Protein AF-X0VAC9-F1 (afdb_monomer_lite)

Secondary structure (DSSP, 8-state):
--EEE-TTS-EEEEE--SSS--EEEE--TT-----S--TTS-GGGGTT-STT--SEEEPPSS-EEEEEE---SSS-GGGTTPEEEEE---SSTT-S--EEEEEEE-TTS-EEEEEEEEE-S-TT--EEEEEE-TTSPEEEEE--SSSS---S---EEEE---------SS--------S-----PPP----TT-GGGGSHHHHHHHTT-SSHHHHHHHHHHHHTT-GGGHHHHHHHHHH-S-HHHHHHHHHHHHHS---SS--------

pLDDT: mean 83.18, std 18.64, range [29.34, 98.31]

Sequence (269 aa):
YSFDYDPFGQLWMLSNGEGNPNRFIRVLEGVDYHCYSRPAVNNHWLSGKHPLAPPCFELPRGANTQLLRYFGAAFPQEMQGSLLLSNWGAHGFHAPDRTIYRYVPDGRNNIVHKEPWLTCRDPHFRSSHLLLDANGDLLIADWYGRDDESDVTGRVWRVSYTGADASETGKPGTRTAGKGRLDGKPKVEHTLDSPKWNDSAFALSGLASPNHLVREKAIESLAARGPEIAEALGRYAAECESPLGAAGAIWALVRLDDLPSLMHLTGAA

Radius of gyration: 21.4 Å; chains: 1; bounding box: 46×45×64 Å

Organism: NCBI:txid412755

Structure (mmCIF, N/CA/C/O backbone):
data_AF-X0VAC9-F1
#
_entry.id   AF-X0VAC9-F1
#
loop_
_atom_site.group_PDB
_atom_site.id
_atom_site.type_symbol
_atom_site.label_atom_id
_atom_site.label_alt_id
_atom_site.label_comp_id
_atom_site.label_asym_id
_atom_site.label_entity_id
_atom_site.label_seq_id
_atom_site.pdbx_PDB_ins_code
_atom_site.Cartn_x
_atom_site.Cartn_y
_atom_site.Cartn_z
_atom_site.occupancy
_atom_site.B_iso_or_equiv
_atom_site.auth_seq_id
_atom_site.auth_comp_id
_atom_site.auth_asym_id
_atom_site.auth_atom_id
_atom_site.pdbx_PDB_model_num
ATOM 1 N N . TYR A 1 1 ? 17.440 -1.493 0.015 1.00 63.88 1 TYR A N 1
ATOM 2 C CA . TYR A 1 1 ? 16.265 -2.354 -0.213 1.00 63.88 1 TYR A CA 1
ATOM 3 C C . TYR A 1 1 ? 15.036 -1.572 0.186 1.00 63.88 1 TYR A C 1
ATOM 5 O O . TYR A 1 1 ? 15.048 -0.981 1.258 1.00 63.88 1 TYR A O 1
ATOM 13 N N . SER A 1 2 ? 14.038 -1.507 -0.690 1.00 88.06 2 SER A N 1
ATOM 14 C CA . SER A 1 2 ? 12.745 -0.897 -0.372 1.00 88.06 2 SER A CA 1
ATOM 15 C C . SER A 1 2 ? 11.807 -1.976 0.157 1.00 88.06 2 SER A C 1
ATOM 17 O O . SER A 1 2 ? 11.879 -3.123 -0.289 1.00 88.06 2 SER A O 1
ATOM 19 N N . PHE A 1 3 ? 10.960 -1.631 1.116 1.00 92.12 3 PHE A N 1
ATOM 20 C CA . PHE A 1 3 ? 9.933 -2.519 1.636 1.00 92.12 3 PHE A CA 1
ATOM 21 C C . PHE A 1 3 ? 8.682 -1.722 1.995 1.00 92.12 3 PHE A C 1
ATOM 23 O O . PHE A 1 3 ? 8.748 -0.503 2.153 1.00 92.12 3 PHE A O 1
ATOM 30 N N . ASP A 1 4 ? 7.566 -2.427 2.131 1.00 91.94 4 ASP A N 1
ATOM 31 C CA . ASP A 1 4 ? 6.303 -1.869 2.593 1.00 91.94 4 ASP A CA 1
ATOM 32 C C . ASP A 1 4 ? 5.533 -2.899 3.428 1.00 91.94 4 ASP A C 1
ATOM 34 O O . ASP A 1 4 ? 5.612 -4.103 3.161 1.00 91.94 4 ASP A O 1
ATOM 38 N N . TYR A 1 5 ? 4.792 -2.423 4.426 1.00 91.69 5 TYR A N 1
ATOM 39 C CA . TYR A 1 5 ? 3.846 -3.239 5.181 1.00 91.69 5 TYR A CA 1
ATOM 40 C C . TYR A 1 5 ? 2.442 -2.917 4.703 1.00 91.69 5 TYR A C 1
ATOM 42 O O . TYR A 1 5 ? 2.013 -1.765 4.727 1.00 91.69 5 TYR A O 1
ATOM 50 N N . ASP A 1 6 ? 1.700 -3.941 4.297 1.00 91.75 6 ASP A N 1
ATOM 51 C CA . ASP A 1 6 ? 0.289 -3.737 4.010 1.00 91.75 6 ASP A CA 1
ATOM 52 C C . ASP A 1 6 ? -0.545 -3.641 5.307 1.00 91.75 6 ASP A C 1
ATOM 54 O O . ASP A 1 6 ? -0.078 -4.019 6.387 1.00 91.75 6 ASP A O 1
ATOM 58 N N . PRO A 1 7 ? -1.797 -3.149 5.239 1.00 92.56 7 PRO A N 1
ATOM 59 C CA . PRO A 1 7 ? -2.663 -3.041 6.412 1.00 92.56 7 PRO A CA 1
ATOM 60 C C . PRO A 1 7 ? -2.950 -4.370 7.126 1.00 92.56 7 PRO A C 1
ATOM 62 O O . PRO A 1 7 ? -3.455 -4.350 8.244 1.00 92.56 7 PRO A O 1
ATOM 65 N N . PHE A 1 8 ? -2.639 -5.514 6.511 1.00 93.56 8 PHE A N 1
ATOM 66 C CA . PHE A 1 8 ? -2.796 -6.848 7.091 1.00 93.56 8 PHE A CA 1
ATOM 67 C C . PHE A 1 8 ? -1.513 -7.346 7.774 1.00 93.56 8 PHE A C 1
ATOM 69 O O . PHE A 1 8 ? -1.464 -8.491 8.217 1.00 93.56 8 PHE A O 1
ATOM 76 N N . GLY A 1 9 ? -0.472 -6.508 7.848 1.00 91.69 9 GLY A N 1
ATOM 77 C CA . GLY A 1 9 ? 0.817 -6.846 8.446 1.00 91.69 9 GLY A CA 1
ATOM 78 C C . GLY A 1 9 ? 1.726 -7.675 7.541 1.00 91.69 9 GLY A C 1
ATOM 79 O O . GLY A 1 9 ? 2.738 -8.189 8.014 1.00 91.69 9 GLY A O 1
ATOM 80 N N . GLN A 1 10 ? 1.410 -7.820 6.248 1.00 91.62 10 GLN A N 1
ATOM 81 C CA . GLN A 1 10 ? 2.295 -8.534 5.329 1.00 91.62 10 GLN A CA 1
ATOM 82 C C . GLN A 1 10 ? 3.436 -7.627 4.877 1.00 91.62 10 GLN A C 1
ATOM 84 O O . GLN A 1 10 ? 3.209 -6.526 4.373 1.00 91.62 10 GLN A O 1
ATOM 89 N N . LEU A 1 11 ? 4.663 -8.131 5.007 1.00 93.19 11 LEU A N 1
ATOM 90 C CA . LEU A 1 11 ? 5.861 -7.458 4.530 1.00 93.19 11 LEU A CA 1
ATOM 91 C C . LEU A 1 11 ? 6.102 -7.776 3.053 1.00 93.19 11 LEU A C 1
ATOM 93 O O . LEU A 1 11 ? 6.291 -8.931 2.662 1.00 93.19 11 LEU A O 1
ATOM 97 N N . TRP A 1 12 ? 6.163 -6.729 2.244 1.00 92.19 12 TRP A N 1
ATOM 98 C CA . TRP A 1 12 ? 6.569 -6.780 0.850 1.00 92.19 12 TRP A CA 1
ATOM 99 C C . TRP A 1 12 ? 7.953 -6.161 0.705 1.00 92.19 12 TRP A C 1
ATOM 101 O O . TRP A 1 12 ? 8.181 -5.047 1.159 1.00 92.19 12 TRP A O 1
ATOM 111 N N . MET A 1 13 ? 8.885 -6.859 0.063 1.00 91.69 13 MET A N 1
ATOM 112 C CA . MET A 1 13 ? 10.269 -6.406 -0.070 1.00 91.69 13 MET A CA 1
ATOM 113 C C . MET A 1 13 ? 10.721 -6.414 -1.522 1.00 91.69 13 MET A C 1
ATOM 115 O O . MET A 1 13 ? 10.519 -7.386 -2.244 1.00 91.69 13 MET A O 1
ATOM 119 N N . LEU A 1 14 ? 11.391 -5.342 -1.925 1.00 91.12 14 LEU A N 1
ATOM 120 C CA . LEU A 1 14 ? 12.058 -5.197 -3.206 1.00 91.12 14 LEU A CA 1
ATOM 121 C C . LEU A 1 14 ? 13.522 -5.632 -3.105 1.00 91.12 14 LEU A C 1
ATOM 123 O O . LEU A 1 14 ? 14.241 -5.206 -2.201 1.00 91.12 14 LEU A O 1
ATOM 127 N N . SER A 1 15 ? 13.981 -6.412 -4.078 1.00 86.50 15 SER A N 1
ATOM 128 C CA . SER A 1 15 ? 15.365 -6.854 -4.230 1.00 86.50 15 SER A CA 1
ATOM 129 C C . SER A 1 15 ? 15.832 -6.582 -5.661 1.00 86.50 15 SER A C 1
ATOM 131 O O . SER A 1 15 ? 15.273 -7.132 -6.609 1.00 86.50 15 SER A O 1
ATOM 133 N N . ASN A 1 16 ? 16.844 -5.725 -5.825 1.00 84.12 16 ASN A N 1
ATOM 134 C CA . ASN A 1 16 ? 17.555 -5.599 -7.098 1.00 84.12 16 ASN A CA 1
ATOM 135 C C . ASN A 1 16 ? 18.727 -6.573 -7.116 1.00 84.12 16 ASN A C 1
ATOM 137 O O . ASN A 1 16 ? 19.406 -6.738 -6.101 1.00 84.12 16 ASN A O 1
ATOM 141 N N . GLY A 1 17 ? 18.972 -7.196 -8.262 1.00 73.75 17 GLY A N 1
ATOM 142 C CA . GLY A 1 17 ? 20.091 -8.112 -8.418 1.00 73.75 17 GLY A CA 1
ATOM 143 C C . GLY A 1 17 ? 21.178 -7.552 -9.332 1.00 73.75 17 GLY A C 1
ATOM 144 O O . GLY A 1 17 ? 20.967 -7.356 -10.524 1.00 73.75 17 GLY A O 1
ATOM 145 N N . GLU A 1 18 ? 22.383 -7.384 -8.797 1.00 64.62 18 GLU A N 1
ATOM 146 C CA . GLU A 1 18 ? 23.624 -7.217 -9.555 1.00 64.62 18 GLU A CA 1
ATOM 147 C C . GLU A 1 18 ? 24.147 -8.609 -9.946 1.00 64.62 18 GLU A C 1
ATOM 149 O O . GLU A 1 18 ? 24.961 -9.216 -9.260 1.00 64.62 18 GLU A O 1
ATOM 154 N N . GLY A 1 19 ? 23.607 -9.182 -11.026 1.00 60.78 19 GLY A N 1
ATOM 155 C CA . GLY A 1 19 ? 23.895 -10.569 -11.436 1.00 60.78 19 GLY A CA 1
ATOM 156 C C . GLY A 1 19 ? 22.850 -11.599 -10.984 1.00 60.78 19 GLY A C 1
ATOM 157 O O . GLY A 1 19 ? 23.012 -12.792 -11.227 1.00 60.78 19 GLY A O 1
ATOM 158 N N . ASN A 1 20 ? 21.747 -11.139 -10.388 1.00 66.94 20 ASN A N 1
ATOM 159 C CA . ASN A 1 20 ? 20.530 -11.910 -10.121 1.00 66.94 20 ASN A CA 1
ATOM 160 C C . ASN A 1 20 ? 19.314 -11.176 -10.724 1.00 66.94 20 ASN A C 1
ATOM 162 O O . ASN A 1 20 ? 19.390 -9.971 -10.949 1.00 66.94 20 ASN A O 1
ATOM 166 N N . PRO A 1 21 ? 18.184 -11.849 -11.001 1.00 76.38 21 PRO A N 1
ATOM 167 C CA . PRO A 1 21 ? 16.979 -11.150 -11.443 1.00 76.38 21 PRO A CA 1
ATOM 168 C C . PRO A 1 21 ? 16.436 -10.238 -10.336 1.00 76.38 21 PRO A C 1
ATOM 170 O O . PRO A 1 21 ? 16.440 -10.627 -9.166 1.00 76.38 21 PRO A O 1
ATOM 173 N N . ASN A 1 22 ? 15.928 -9.064 -10.719 1.00 86.12 22 ASN A N 1
ATOM 174 C CA . ASN A 1 22 ? 15.171 -8.170 -9.841 1.00 86.12 22 ASN A CA 1
ATOM 175 C C . ASN A 1 22 ? 13.875 -8.848 -9.387 1.00 86.12 22 ASN A C 1
ATOM 177 O O . ASN A 1 22 ? 13.244 -9.557 -10.175 1.00 86.12 22 ASN A O 1
ATOM 181 N N . ARG A 1 23 ? 13.452 -8.635 -8.139 1.00 87.50 23 ARG A N 1
ATOM 182 C CA . ARG A 1 23 ? 12.281 -9.305 -7.559 1.00 87.50 23 ARG A CA 1
ATOM 183 C C . ARG A 1 23 ? 11.550 -8.421 -6.566 1.00 87.50 23 ARG A C 1
ATOM 185 O O . ARG A 1 23 ? 12.183 -7.641 -5.861 1.00 87.50 23 ARG A O 1
ATOM 192 N N . PHE A 1 24 ? 10.249 -8.638 -6.419 1.00 87.62 24 PHE A N 1
ATOM 193 C CA . PHE A 1 24 ? 9.603 -8.395 -5.131 1.00 87.62 24 PHE A CA 1
ATOM 194 C C . PHE A 1 24 ? 9.218 -9.710 -4.470 1.00 87.62 24 PHE A C 1
ATOM 196 O O . PHE A 1 24 ? 9.002 -10.733 -5.124 1.00 87.62 24 PHE A O 1
ATOM 203 N N . ILE A 1 25 ? 9.176 -9.666 -3.151 1.00 89.00 25 ILE A N 1
ATOM 204 C CA . ILE A 1 25 ? 9.023 -10.804 -2.266 1.00 89.00 25 ILE A CA 1
ATOM 205 C C . ILE A 1 25 ? 7.887 -10.475 -1.308 1.00 89.00 25 ILE A C 1
ATOM 207 O O . ILE A 1 25 ? 7.939 -9.441 -0.644 1.00 89.00 25 ILE A O 1
ATOM 211 N N . ARG A 1 26 ? 6.894 -11.359 -1.198 1.00 90.94 26 ARG A N 1
ATOM 212 C CA . ARG A 1 26 ? 6.050 -11.388 -0.003 1.00 90.94 26 ARG A CA 1
ATOM 213 C C . ARG A 1 26 ? 6.816 -12.171 1.050 1.00 90.94 26 ARG A C 1
ATOM 215 O O . ARG A 1 26 ? 6.978 -13.380 0.916 1.00 90.94 26 ARG A O 1
ATOM 222 N N . VAL A 1 27 ? 7.342 -11.474 2.045 1.00 90.44 27 VAL A N 1
ATOM 223 C CA . VAL A 1 27 ? 8.245 -12.074 3.022 1.00 90.44 27 VAL A CA 1
ATOM 224 C C . VAL A 1 27 ? 7.458 -13.038 3.901 1.00 90.44 27 VAL A C 1
ATOM 226 O O . VAL A 1 27 ? 6.373 -12.732 4.388 1.00 90.44 27 VAL A O 1
ATOM 229 N N . LEU A 1 28 ? 8.033 -14.220 4.080 1.00 88.94 28 LEU A N 1
ATOM 230 C CA . LEU A 1 28 ? 7.560 -15.253 4.988 1.00 88.94 28 LEU A CA 1
ATOM 231 C C . LEU A 1 28 ? 8.673 -15.477 5.999 1.00 88.94 28 LEU A C 1
ATOM 233 O O . LEU A 1 28 ? 9.838 -15.601 5.612 1.00 88.94 28 LEU A O 1
ATOM 237 N N . GLU A 1 29 ? 8.313 -15.501 7.275 1.00 88.88 29 GLU A N 1
ATOM 238 C CA . GLU A 1 29 ? 9.268 -15.723 8.352 1.00 88.88 29 GLU A CA 1
ATOM 239 C C . GLU A 1 29 ? 9.994 -17.066 8.175 1.00 88.88 29 GLU A C 1
ATOM 241 O O . GLU A 1 29 ? 9.401 -18.068 7.773 1.00 88.88 29 GLU A O 1
ATOM 246 N N . GLY A 1 30 ? 11.305 -17.072 8.429 1.00 86.88 30 GLY A N 1
ATOM 247 C CA . GLY A 1 30 ? 12.146 -18.269 8.339 1.00 86.88 30 GLY A CA 1
ATOM 248 C C . GLY A 1 30 ? 12.496 -18.733 6.920 1.00 86.88 30 GLY A C 1
ATOM 249 O O . GLY A 1 30 ? 13.286 -19.665 6.774 1.00 86.88 30 GLY A O 1
ATOM 250 N N . VAL A 1 31 ? 11.966 -18.097 5.869 1.00 85.06 31 VAL A N 1
ATOM 251 C CA . VAL A 1 31 ? 12.293 -18.446 4.479 1.00 85.06 31 VAL A CA 1
ATOM 252 C C . VAL A 1 31 ? 13.572 -17.737 4.023 1.00 85.06 31 VAL A C 1
ATOM 254 O O . VAL A 1 31 ? 13.682 -16.514 4.091 1.00 85.06 31 VAL A O 1
ATOM 257 N N . ASP A 1 32 ? 14.527 -18.505 3.496 1.00 80.62 32 ASP A N 1
ATOM 258 C CA . ASP A 1 32 ? 15.702 -17.977 2.794 1.00 80.62 32 ASP A CA 1
ATOM 259 C C . ASP A 1 32 ? 15.316 -17.603 1.354 1.00 80.62 32 ASP A C 1
ATOM 261 O O . ASP A 1 32 ? 14.938 -18.465 0.564 1.00 80.62 32 ASP A O 1
ATOM 265 N N . TYR A 1 33 ? 15.407 -16.317 1.006 1.00 80.19 33 TYR A N 1
ATOM 266 C CA . TYR A 1 33 ? 15.115 -15.794 -0.340 1.00 80.19 33 TYR A CA 1
ATOM 267 C C . TYR A 1 33 ? 16.349 -15.684 -1.243 1.00 80.19 33 TYR A C 1
ATOM 269 O O . TYR A 1 33 ? 16.257 -15.168 -2.359 1.00 80.19 33 TYR A O 1
ATOM 277 N N . HIS A 1 34 ? 17.489 -16.185 -0.766 1.00 75.69 34 HIS A N 1
ATOM 278 C CA . HIS A 1 34 ? 18.718 -16.403 -1.508 1.00 75.69 34 HIS A CA 1
ATOM 279 C C . HIS A 1 34 ? 19.254 -15.162 -2.243 1.00 75.69 34 HIS A C 1
ATOM 281 O O . HIS A 1 34 ? 18.958 -14.901 -3.413 1.00 75.69 34 HIS A O 1
ATOM 287 N N . CYS A 1 35 ? 20.113 -14.415 -1.547 1.00 65.44 35 CYS A N 1
ATOM 288 C CA . CYS A 1 35 ? 20.865 -13.284 -2.085 1.00 65.44 35 CYS A CA 1
ATOM 289 C C . CYS A 1 35 ? 22.359 -13.663 -2.152 1.00 65.44 35 CYS A C 1
ATOM 291 O O . CYS A 1 35 ? 22.970 -13.937 -1.122 1.00 65.44 35 CYS A O 1
ATOM 293 N N . TYR A 1 36 ? 22.932 -13.732 -3.359 1.00 59.03 36 TYR A N 1
ATOM 294 C CA . TYR A 1 36 ? 24.375 -13.895 -3.641 1.00 59.03 36 TYR A CA 1
ATOM 295 C C . TYR A 1 36 ? 25.130 -15.120 -3.086 1.00 59.03 36 TYR A C 1
ATOM 297 O O . TYR A 1 36 ? 26.344 -15.196 -3.262 1.00 59.03 36 TYR A O 1
ATOM 305 N N . SER A 1 37 ? 24.492 -16.099 -2.444 1.00 52.16 37 SER A N 1
ATOM 306 C CA . SER A 1 37 ? 25.256 -17.017 -1.585 1.00 52.16 37 SER A CA 1
ATOM 307 C C . SER A 1 37 ? 25.682 -18.355 -2.197 1.00 52.16 37 SER A C 1
ATOM 309 O O . SER A 1 37 ? 26.505 -19.030 -1.579 1.00 52.16 37 SER A O 1
ATOM 311 N N . ARG A 1 38 ? 25.181 -18.797 -3.367 1.00 61.09 38 ARG A N 1
ATOM 312 C CA . ARG A 1 38 ? 25.565 -20.119 -3.919 1.00 61.09 38 ARG A CA 1
ATOM 313 C C . ARG A 1 38 ? 25.602 -20.156 -5.457 1.00 61.09 38 ARG A C 1
ATOM 315 O O . ARG A 1 38 ? 24.562 -20.373 -6.071 1.00 61.09 38 ARG A O 1
ATOM 322 N N . PRO A 1 39 ? 26.791 -20.089 -6.091 1.00 61.00 39 PRO A N 1
ATOM 323 C CA . PRO A 1 39 ? 26.946 -20.203 -7.551 1.00 61.00 39 PRO A CA 1
ATOM 324 C C . PRO A 1 39 ? 26.337 -21.478 -8.159 1.00 61.00 39 PRO A C 1
ATOM 326 O O . PRO A 1 39 ? 26.027 -21.519 -9.343 1.00 61.00 39 PRO A O 1
ATOM 329 N N . ALA A 1 40 ? 26.171 -22.526 -7.345 1.00 63.75 40 ALA A N 1
ATOM 330 C CA . ALA A 1 40 ? 25.629 -23.819 -7.751 1.00 63.75 40 ALA A CA 1
ATOM 331 C C . ALA A 1 40 ? 24.094 -23.934 -7.637 1.00 63.75 40 ALA A C 1
ATOM 333 O O . ALA A 1 40 ? 23.540 -24.967 -8.009 1.00 63.75 40 ALA A O 1
ATOM 334 N N . VAL A 1 41 ? 23.393 -22.922 -7.109 1.00 64.25 41 VAL A N 1
ATOM 335 C CA . VAL A 1 41 ? 21.932 -22.961 -6.947 1.00 64.25 41 VAL A CA 1
ATOM 336 C C . VAL A 1 41 ? 21.275 -22.152 -8.059 1.00 64.25 41 VAL A C 1
ATOM 338 O O . VAL A 1 41 ? 21.454 -20.945 -8.174 1.00 64.25 41 VAL A O 1
ATOM 341 N N . ASN A 1 42 ? 20.490 -22.835 -8.890 1.00 70.50 42 ASN A N 1
ATOM 342 C CA . ASN A 1 42 ? 19.733 -22.204 -9.965 1.00 70.50 42 ASN A CA 1
ATOM 343 C C . ASN A 1 42 ? 18.686 -21.231 -9.388 1.00 70.50 42 ASN A C 1
ATOM 345 O O . ASN A 1 42 ? 17.878 -21.625 -8.554 1.00 70.50 42 ASN A O 1
ATOM 349 N N . ASN A 1 43 ? 18.639 -19.994 -9.886 1.00 72.81 43 ASN A N 1
ATOM 350 C CA . ASN A 1 43 ? 17.649 -18.979 -9.507 1.00 72.81 43 ASN A CA 1
ATOM 351 C C . ASN A 1 43 ? 16.207 -19.282 -9.970 1.00 72.81 43 ASN A C 1
ATOM 353 O O . ASN A 1 43 ? 15.295 -18.531 -9.637 1.00 72.81 43 ASN A O 1
ATOM 357 N N . HIS A 1 44 ? 15.959 -20.354 -10.730 1.00 73.44 44 HIS A N 1
ATOM 358 C CA . HIS A 1 44 ? 14.635 -20.665 -11.282 1.00 73.44 44 HIS A CA 1
ATOM 359 C C . HIS A 1 44 ? 13.546 -20.804 -10.206 1.00 73.44 44 HIS A C 1
ATOM 361 O O . HIS A 1 44 ? 12.416 -20.366 -10.421 1.00 73.44 44 HIS A O 1
ATOM 367 N N . TRP A 1 45 ? 13.863 -21.349 -9.026 1.00 72.12 45 TRP A N 1
ATOM 368 C CA . TRP A 1 45 ? 12.895 -21.439 -7.922 1.00 72.12 45 TRP A CA 1
ATOM 369 C C . TRP A 1 45 ? 12.561 -20.073 -7.296 1.00 72.12 45 TRP A C 1
ATOM 371 O O . TRP A 1 45 ? 11.547 -19.957 -6.624 1.00 72.12 45 TRP A O 1
ATOM 381 N N . LEU A 1 46 ? 13.350 -19.030 -7.575 1.00 72.50 46 LEU A N 1
ATOM 382 C CA . LEU A 1 46 ? 13.143 -17.645 -7.123 1.00 72.50 46 LEU A CA 1
ATOM 383 C C . LEU A 1 46 ? 12.447 -16.767 -8.174 1.00 72.50 46 LEU A C 1
ATOM 385 O O . LEU A 1 46 ? 12.360 -15.550 -8.022 1.00 72.50 46 LEU A O 1
ATOM 389 N N . SER A 1 47 ? 11.972 -17.378 -9.260 1.00 70.75 47 SER A N 1
ATOM 390 C CA . SER A 1 47 ? 11.179 -16.700 -10.291 1.00 70.75 47 SER A CA 1
ATOM 391 C C . SER A 1 47 ? 9.670 -16.748 -10.019 1.00 70.75 47 SER A C 1
ATOM 393 O O . SER A 1 47 ? 8.890 -16.256 -10.832 1.00 70.75 47 SER A O 1
ATOM 395 N N . GLY A 1 48 ? 9.245 -17.400 -8.929 1.00 70.75 48 GLY A N 1
ATOM 396 C CA . GLY A 1 48 ? 7.831 -17.647 -8.622 1.00 70.75 48 GLY A CA 1
ATOM 397 C C . GLY A 1 48 ? 7.160 -18.705 -9.504 1.00 70.75 48 GLY A C 1
ATOM 398 O O . GLY A 1 48 ? 5.964 -18.941 -9.376 1.00 70.75 48 GLY A O 1
ATOM 399 N N . LYS A 1 49 ? 7.903 -19.353 -10.413 1.00 71.38 49 LYS A N 1
ATOM 400 C CA . LYS A 1 49 ? 7.359 -20.312 -11.397 1.00 71.38 49 LYS A CA 1
ATOM 401 C C . LYS A 1 49 ? 7.356 -21.766 -10.922 1.00 71.38 49 LYS A C 1
ATOM 403 O O . LYS A 1 49 ? 6.808 -22.628 -11.604 1.00 71.38 49 LYS A O 1
ATOM 408 N N . HIS A 1 50 ? 7.996 -22.065 -9.793 1.00 74.81 50 HIS A N 1
ATOM 409 C CA . HIS A 1 50 ? 8.034 -23.414 -9.230 1.00 74.81 50 HIS A CA 1
ATOM 410 C C . HIS A 1 50 ? 6.924 -23.582 -8.174 1.00 74.81 50 HIS A C 1
ATOM 412 O O . HIS A 1 50 ? 6.740 -22.667 -7.379 1.00 74.81 50 HIS A O 1
ATOM 418 N N . PRO A 1 51 ? 6.232 -24.735 -8.072 1.00 75.12 51 PRO A N 1
ATOM 419 C CA . PRO A 1 51 ? 5.184 -24.943 -7.059 1.00 75.12 51 PRO A CA 1
ATOM 420 C C . PRO A 1 51 ? 5.656 -24.807 -5.604 1.00 75.12 51 PRO A C 1
ATOM 422 O O . PRO A 1 51 ? 4.860 -24.531 -4.716 1.00 75.12 51 PRO A O 1
ATOM 425 N N . LEU A 1 52 ? 6.955 -25.019 -5.370 1.00 75.25 52 LEU A N 1
ATOM 426 C CA . LEU A 1 52 ? 7.616 -24.843 -4.068 1.00 75.25 52 LEU A CA 1
ATOM 427 C C . LEU A 1 52 ? 8.393 -23.522 -3.961 1.00 75.25 52 LEU A C 1
ATOM 429 O O . LEU A 1 52 ? 9.146 -23.334 -3.010 1.00 75.25 52 LEU A O 1
ATOM 433 N N . ALA A 1 53 ? 8.289 -22.644 -4.964 1.00 76.00 53 ALA A N 1
ATOM 434 C CA . ALA A 1 53 ? 8.879 -21.319 -4.870 1.00 76.00 53 ALA A CA 1
ATOM 435 C C . ALA A 1 53 ? 8.226 -20.574 -3.702 1.00 76.00 53 ALA A C 1
ATOM 437 O O . ALA A 1 53 ? 6.999 -20.628 -3.558 1.00 76.00 53 ALA A O 1
ATOM 438 N N . PRO A 1 54 ? 8.997 -19.834 -2.894 1.00 79.69 54 PRO A N 1
ATOM 439 C CA . PRO A 1 54 ? 8.379 -18.877 -2.002 1.00 79.69 54 PRO A CA 1
ATOM 440 C C . PRO A 1 54 ? 7.672 -17.801 -2.849 1.00 79.69 54 PRO A C 1
ATOM 442 O O . PRO A 1 54 ? 7.957 -17.681 -4.046 1.00 79.69 54 PRO A O 1
ATOM 445 N N . PRO A 1 55 ? 6.748 -17.014 -2.277 1.00 84.25 55 PRO A N 1
ATOM 446 C CA . PRO A 1 55 ? 5.994 -16.008 -3.021 1.00 84.25 55 PRO A CA 1
ATOM 447 C C . PRO A 1 55 ? 6.901 -14.837 -3.432 1.00 84.25 55 PRO A C 1
ATOM 449 O O . PRO A 1 55 ? 6.985 -13.798 -2.778 1.00 84.25 55 PRO A O 1
ATOM 452 N N . CYS A 1 56 ? 7.609 -15.046 -4.536 1.00 85.25 56 CYS A N 1
ATOM 453 C CA . CYS A 1 56 ? 8.557 -14.146 -5.165 1.00 85.25 56 CYS A CA 1
ATOM 454 C C . CYS A 1 56 ? 8.171 -13.954 -6.629 1.00 85.25 56 CYS A C 1
ATOM 456 O O . CYS A 1 56 ? 7.635 -14.855 -7.272 1.00 85.25 56 CYS A O 1
ATOM 458 N N . PHE A 1 57 ? 8.435 -12.763 -7.151 1.00 84.75 57 PHE A N 1
ATOM 459 C CA . PHE A 1 57 ? 7.986 -12.367 -8.477 1.00 84.75 57 PHE A CA 1
ATOM 460 C C . PHE A 1 57 ? 9.106 -11.630 -9.184 1.00 84.75 57 PHE A C 1
ATOM 462 O O . PHE A 1 57 ? 9.622 -10.636 -8.672 1.00 84.75 57 PHE A O 1
ATOM 469 N N . GLU A 1 58 ? 9.483 -12.124 -10.358 1.00 85.75 58 GLU A N 1
ATOM 470 C CA . GLU A 1 58 ? 10.518 -11.511 -11.182 1.00 85.75 58 GLU A CA 1
ATOM 471 C C . GLU A 1 58 ? 10.038 -10.175 -11.772 1.00 85.75 58 GLU A C 1
ATOM 473 O O . GLU A 1 58 ? 8.926 -10.042 -12.296 1.00 85.75 58 GLU A O 1
ATOM 478 N N . LEU A 1 59 ? 10.901 -9.170 -11.677 1.00 88.94 59 LEU A N 1
ATOM 479 C CA . LEU A 1 59 ? 10.649 -7.796 -12.083 1.00 88.94 59 LEU A CA 1
ATOM 480 C C . LEU A 1 59 ? 11.275 -7.478 -13.447 1.00 88.94 59 LEU A C 1
ATOM 482 O O . LEU A 1 59 ? 12.216 -8.148 -13.872 1.00 88.94 59 LEU A O 1
ATOM 486 N N . PRO A 1 60 ? 10.767 -6.447 -14.152 1.00 86.50 60 PRO A N 1
ATOM 487 C CA . PRO A 1 60 ? 11.397 -5.975 -15.369 1.00 86.50 60 PRO A CA 1
ATOM 488 C C . PRO A 1 60 ? 12.821 -5.467 -15.110 1.00 86.50 60 PRO A C 1
ATOM 490 O O . PRO A 1 60 ? 13.259 -5.222 -13.977 1.00 86.50 60 PRO A O 1
ATOM 493 N N . ARG A 1 61 ? 13.554 -5.319 -16.215 1.00 85.62 61 ARG A N 1
ATOM 494 C CA . ARG A 1 61 ? 14.898 -4.753 -16.219 1.00 85.62 61 ARG A CA 1
ATOM 495 C C . ARG A 1 61 ? 14.859 -3.307 -15.718 1.00 85.62 61 ARG A C 1
ATOM 497 O O . ARG A 1 61 ? 13.999 -2.529 -16.104 1.00 85.62 61 ARG A O 1
ATOM 504 N N . GLY A 1 62 ? 15.860 -2.939 -14.932 1.00 88.50 62 GLY A N 1
ATOM 505 C CA . GLY A 1 62 ? 16.050 -1.578 -14.444 1.00 88.50 62 GLY A CA 1
ATOM 506 C C . GLY A 1 62 ? 16.450 -1.559 -12.978 1.00 88.50 62 GLY A C 1
ATOM 507 O O . GLY A 1 62 ? 16.532 -2.609 -12.339 1.00 88.50 62 GLY A O 1
ATOM 508 N N . ALA A 1 63 ? 16.717 -0.370 -12.461 1.00 89.75 63 ALA A N 1
ATOM 509 C CA . ALA A 1 63 ? 16.892 -0.126 -11.045 1.00 89.75 63 ALA A CA 1
ATOM 510 C C . ALA A 1 63 ? 15.509 0.122 -10.435 1.00 89.75 63 ALA A C 1
ATOM 512 O O . ALA A 1 63 ? 14.938 1.205 -10.549 1.00 89.75 63 ALA A O 1
ATOM 513 N N . ASN A 1 64 ? 14.935 -0.896 -9.800 1.00 92.38 64 ASN A N 1
ATOM 514 C CA . ASN A 1 64 ? 13.661 -0.729 -9.116 1.00 92.38 64 ASN A CA 1
ATOM 515 C C . ASN A 1 64 ? 13.927 -0.080 -7.759 1.00 92.38 64 ASN A C 1
ATOM 517 O O . ASN A 1 64 ? 14.723 -0.590 -6.976 1.00 92.38 64 ASN A O 1
ATOM 521 N N . THR A 1 65 ? 13.288 1.036 -7.446 1.00 92.75 65 THR A N 1
ATOM 522 C CA . THR A 1 65 ? 13.711 1.853 -6.300 1.00 92.75 65 THR A CA 1
ATOM 523 C C . THR A 1 65 ? 12.740 1.820 -5.138 1.00 92.75 65 THR A C 1
ATOM 525 O O . THR A 1 65 ? 13.181 1.827 -3.994 1.00 92.75 65 THR A O 1
ATOM 528 N N . GLN A 1 66 ? 11.438 1.737 -5.413 1.00 94.38 66 GLN A N 1
ATOM 529 C CA . GLN A 1 66 ? 10.415 1.749 -4.376 1.00 94.38 66 GLN A CA 1
ATOM 530 C C . GLN A 1 66 ? 9.267 0.807 -4.710 1.00 94.38 66 GLN A C 1
ATOM 532 O O . GLN A 1 66 ? 8.801 0.765 -5.850 1.00 94.38 66 GLN A O 1
ATOM 537 N N . LEU A 1 67 ? 8.794 0.100 -3.688 1.00 93.62 67 LEU A N 1
ATOM 538 C CA . LEU A 1 67 ? 7.537 -0.632 -3.698 1.00 93.62 67 LEU A CA 1
ATOM 539 C C . LEU A 1 67 ? 6.538 0.077 -2.775 1.00 93.62 67 LEU A C 1
ATOM 541 O O . LEU A 1 67 ? 6.921 0.564 -1.714 1.00 93.62 67 LEU A O 1
ATOM 545 N N . LEU A 1 68 ? 5.277 0.149 -3.188 1.00 95.12 68 LEU A N 1
ATOM 546 C CA . LEU A 1 68 ? 4.188 0.692 -2.381 1.00 95.12 68 LEU A CA 1
ATOM 547 C C . LEU A 1 68 ? 2.916 -0.119 -2.608 1.00 95.12 68 LEU A C 1
ATOM 549 O O . LEU A 1 68 ? 2.504 -0.336 -3.747 1.00 95.12 68 LEU A O 1
ATOM 553 N N . ARG A 1 69 ? 2.262 -0.545 -1.534 1.00 94.69 69 ARG A N 1
ATOM 554 C CA . ARG A 1 69 ? 0.966 -1.210 -1.569 1.00 94.69 69 ARG A CA 1
ATOM 555 C C . ARG A 1 69 ? -0.142 -0.167 -1.433 1.00 94.69 69 ARG A C 1
ATOM 557 O O . ARG A 1 69 ? -0.315 0.469 -0.398 1.00 94.69 69 ARG A O 1
ATOM 564 N N . TYR A 1 70 ? -0.927 0.012 -2.489 1.00 95.81 70 TYR A N 1
ATOM 565 C CA . TYR A 1 70 ? -1.917 1.078 -2.546 1.00 95.81 70 TYR A CA 1
ATOM 566 C C . TYR A 1 70 ? -3.164 0.761 -1.710 1.00 95.81 70 TYR A C 1
ATOM 568 O O . TYR A 1 70 ? -4.021 -0.011 -2.130 1.00 95.81 70 TYR A O 1
ATOM 576 N N . PHE A 1 71 ? -3.304 1.415 -0.557 1.00 94.19 71 PHE A N 1
ATOM 577 C CA . PHE A 1 71 ? -4.534 1.431 0.246 1.00 94.19 71 PHE A CA 1
ATOM 578 C C . PHE A 1 71 ? -5.006 2.868 0.532 1.00 94.19 71 PHE A C 1
ATOM 580 O O . PHE A 1 71 ? -5.246 3.250 1.684 1.00 94.19 71 PHE A O 1
ATOM 587 N N . GLY A 1 72 ? -5.103 3.678 -0.529 1.00 94.19 72 GLY A N 1
ATOM 588 C CA . GLY A 1 72 ? -5.608 5.056 -0.508 1.00 94.19 72 GLY A CA 1
ATOM 589 C C . GLY A 1 72 ? -6.951 5.220 -1.230 1.00 94.19 72 GLY A C 1
ATOM 590 O O . GLY A 1 72 ? -7.366 4.370 -2.010 1.00 94.19 72 GLY A O 1
ATOM 591 N N . ALA A 1 73 ? -7.652 6.327 -0.996 1.00 93.44 73 ALA A N 1
ATOM 592 C CA . ALA A 1 73 ? -8.999 6.527 -1.541 1.00 93.44 73 ALA A CA 1
ATOM 593 C C . ALA A 1 73 ? -9.056 7.447 -2.774 1.00 93.44 73 ALA A C 1
ATOM 595 O O . ALA A 1 73 ? -10.144 7.747 -3.265 1.00 93.44 73 ALA A O 1
ATOM 596 N N . ALA A 1 74 ? -7.912 7.929 -3.268 1.00 93.50 74 ALA A N 1
ATOM 597 C CA . ALA A 1 74 ? -7.907 8.929 -4.329 1.00 93.50 74 ALA A CA 1
ATOM 598 C C . ALA A 1 74 ? -8.030 8.344 -5.740 1.00 93.50 74 ALA A C 1
ATOM 600 O O . ALA A 1 74 ? -8.594 9.007 -6.610 1.00 93.50 74 ALA A O 1
ATOM 601 N N . PHE A 1 75 ? -7.547 7.123 -5.975 1.00 93.69 75 PHE A N 1
ATOM 602 C CA . PHE A 1 75 ? -7.697 6.412 -7.248 1.00 93.69 75 PHE A CA 1
ATOM 603 C C . PHE A 1 75 ? -8.949 5.505 -7.256 1.00 93.69 75 PHE A C 1
ATOM 605 O O . PHE A 1 75 ? -9.542 5.290 -6.197 1.00 93.69 75 PHE A O 1
ATOM 612 N N . PRO A 1 76 ? -9.390 4.981 -8.422 1.00 92.69 76 PRO A N 1
ATOM 613 C CA . PRO A 1 76 ? -10.528 4.061 -8.508 1.00 92.69 76 PRO A CA 1
ATOM 614 C C . PRO A 1 76 ? -10.411 2.852 -7.579 1.00 92.69 76 PRO A C 1
ATOM 616 O O . PRO A 1 76 ? -9.306 2.400 -7.279 1.00 92.69 76 PRO A O 1
ATOM 619 N N . GLN A 1 77 ? -11.552 2.289 -7.171 1.00 89.94 77 GLN A N 1
ATOM 620 C CA . GLN A 1 77 ? -11.612 1.161 -6.231 1.00 89.94 77 GLN A CA 1
ATOM 621 C C . GLN A 1 77 ? -10.734 -0.029 -6.647 1.00 89.94 77 GLN A C 1
ATOM 623 O O . GLN A 1 77 ? -10.151 -0.680 -5.789 1.00 89.94 77 GLN A O 1
ATOM 628 N N . GLU A 1 78 ? -10.587 -0.300 -7.942 1.00 90.88 78 GLU A N 1
ATOM 629 C CA . GLU A 1 78 ? -9.730 -1.384 -8.440 1.00 90.88 78 GLU A CA 1
ATOM 630 C C . GLU A 1 78 ? -8.229 -1.198 -8.151 1.00 90.88 78 GLU A C 1
ATOM 632 O O . GLU A 1 78 ? -7.461 -2.159 -8.207 1.00 90.88 78 GLU A O 1
ATOM 637 N N . MET A 1 79 ? -7.784 0.021 -7.838 1.00 94.31 79 MET A N 1
ATOM 638 C CA . MET A 1 79 ? -6.399 0.277 -7.443 1.00 94.31 79 MET A CA 1
ATOM 639 C C . MET A 1 79 ? -6.115 -0.207 -6.021 1.00 94.31 79 MET A C 1
ATOM 641 O O . MET A 1 79 ? -4.956 -0.465 -5.702 1.00 94.31 79 MET A O 1
ATOM 645 N N . GLN A 1 80 ? -7.136 -0.353 -5.169 1.00 92.62 80 GLN A N 1
ATOM 646 C CA . GLN A 1 80 ? -6.970 -0.836 -3.797 1.00 92.62 80 GLN A CA 1
ATOM 647 C C . GLN A 1 80 ? -6.308 -2.214 -3.770 1.00 92.62 80 GLN A C 1
ATOM 649 O O . GLN A 1 80 ? -6.690 -3.130 -4.495 1.00 92.62 80 GLN A O 1
ATOM 654 N N . GLY A 1 81 ? -5.282 -2.343 -2.936 1.00 93.69 81 GLY A N 1
ATOM 655 C CA . GLY A 1 81 ? -4.446 -3.530 -2.859 1.00 93.69 81 GLY A CA 1
ATOM 656 C C . GLY A 1 81 ? -3.491 -3.707 -4.041 1.00 93.69 81 GLY A C 1
ATOM 657 O O . GLY A 1 81 ? -2.787 -4.703 -4.083 1.00 93.69 81 GLY A O 1
ATOM 658 N N . SER A 1 82 ? -3.389 -2.794 -5.003 1.00 95.75 82 SER A N 1
ATOM 659 C CA . SER A 1 82 ? -2.358 -2.923 -6.042 1.00 95.75 82 SER A CA 1
ATOM 660 C C . SER A 1 82 ? -0.958 -2.676 -5.468 1.00 95.75 82 SER A C 1
ATOM 662 O O . SER A 1 82 ? -0.787 -1.853 -4.571 1.00 95.75 82 SER A O 1
ATOM 664 N N . LEU A 1 83 ? 0.061 -3.357 -5.995 1.00 95.38 83 LEU A N 1
ATOM 665 C CA . LEU A 1 83 ? 1.464 -3.001 -5.754 1.00 95.38 83 LEU A CA 1
ATOM 666 C C . LEU A 1 83 ? 1.936 -2.058 -6.855 1.00 95.38 83 LEU A C 1
ATOM 668 O O . LEU A 1 83 ? 1.858 -2.387 -8.038 1.00 95.38 83 LEU A O 1
ATOM 672 N N . LEU A 1 84 ? 2.446 -0.902 -6.454 1.00 96.69 84 LEU A N 1
ATOM 673 C CA . LEU A 1 84 ? 3.066 0.084 -7.320 1.00 96.69 84 LEU A CA 1
ATOM 674 C C . LEU A 1 84 ? 4.578 -0.019 -7.175 1.00 96.69 84 LEU A C 1
ATOM 676 O O . LEU A 1 84 ? 5.116 0.030 -6.070 1.00 96.69 84 LEU A O 1
ATOM 680 N N . LEU A 1 85 ? 5.255 -0.171 -8.304 1.00 95.88 85 LEU A N 1
ATOM 681 C CA . LEU A 1 85 ? 6.698 -0.331 -8.372 1.00 95.88 85 LEU A CA 1
ATOM 682 C C . LEU A 1 85 ? 7.299 0.830 -9.145 1.00 95.88 85 LEU A C 1
ATOM 684 O O . LEU A 1 85 ? 7.068 0.954 -10.346 1.00 95.88 85 LEU A O 1
ATOM 688 N N . SER A 1 86 ? 8.112 1.632 -8.472 1.00 95.62 86 SER A N 1
ATOM 689 C CA . SER A 1 86 ? 8.956 2.630 -9.117 1.00 95.62 86 SER A CA 1
ATOM 690 C C . SER A 1 86 ? 10.143 1.949 -9.789 1.00 95.62 86 SER A C 1
ATOM 692 O O . SER A 1 86 ? 10.990 1.379 -9.097 1.00 95.62 86 SER A O 1
ATOM 694 N N . ASN A 1 87 ? 10.225 2.036 -11.119 1.00 93.69 87 ASN A N 1
ATOM 695 C CA . ASN A 1 87 ? 11.424 1.685 -11.872 1.00 93.69 87 ASN A CA 1
ATOM 696 C C . ASN A 1 87 ? 12.140 2.970 -12.298 1.00 93.69 87 ASN A C 1
ATOM 698 O O . ASN A 1 87 ? 11.655 3.712 -13.154 1.00 93.69 87 ASN A O 1
ATOM 702 N N . TRP A 1 88 ? 13.314 3.213 -11.719 1.00 91.94 88 TRP A N 1
ATOM 703 C CA . TRP A 1 88 ? 14.202 4.301 -12.127 1.00 91.94 88 TRP A CA 1
ATOM 704 C C . TRP A 1 88 ? 14.710 4.096 -13.564 1.00 91.94 88 TRP A C 1
ATOM 706 O O . TRP A 1 88 ? 15.111 5.050 -14.224 1.00 91.94 88 TRP A O 1
ATOM 716 N N . GLY A 1 89 ? 14.637 2.873 -14.093 1.00 90.00 89 GLY A N 1
ATOM 717 C CA . GLY A 1 89 ? 15.054 2.505 -15.445 1.00 90.00 89 GLY A CA 1
ATOM 718 C C . GLY A 1 89 ? 16.409 1.817 -15.469 1.00 90.00 89 GLY A C 1
ATOM 719 O O . GLY A 1 89 ? 17.024 1.581 -14.435 1.00 90.00 89 GLY A O 1
ATOM 720 N N . ALA A 1 90 ? 16.877 1.420 -16.649 1.00 86.94 90 ALA A N 1
ATOM 721 C CA . ALA A 1 90 ? 18.211 0.828 -16.754 1.00 86.94 90 ALA A CA 1
ATOM 722 C C . ALA A 1 90 ? 19.321 1.881 -16.542 1.00 86.94 90 ALA A C 1
ATOM 724 O O . ALA A 1 90 ? 19.088 3.081 -16.718 1.00 86.94 90 ALA A O 1
ATOM 725 N N . HIS A 1 91 ? 20.518 1.418 -16.175 1.00 83.62 91 HIS A N 1
ATOM 726 C CA . HIS A 1 91 ? 21.741 2.227 -16.207 1.00 83.62 91 HIS A CA 1
ATOM 727 C C . HIS A 1 91 ? 22.118 2.566 -17.654 1.00 83.62 91 HIS A C 1
ATOM 729 O O . HIS A 1 91 ? 21.854 1.778 -18.575 1.00 83.62 91 HIS A O 1
ATOM 735 N N . GLY A 1 92 ? 22.750 3.719 -17.840 1.00 78.38 92 GLY A N 1
ATOM 736 C CA . GLY A 1 92 ? 23.236 4.221 -19.114 1.00 78.38 92 GLY A CA 1
ATOM 737 C C . GLY A 1 92 ? 22.481 5.451 -19.618 1.00 78.38 92 GLY A C 1
ATOM 738 O O . GLY A 1 92 ? 21.272 5.628 -19.428 1.00 78.38 92 GLY A O 1
ATOM 739 N N . PHE A 1 93 ? 23.206 6.276 -20.366 1.00 76.19 93 PHE A N 1
ATOM 740 C CA . PHE A 1 93 ? 22.669 7.437 -21.064 1.00 76.19 93 PHE A CA 1
ATOM 741 C C . PHE A 1 93 ? 21.524 7.041 -22.019 1.00 76.19 93 PHE A C 1
ATOM 743 O O . PHE A 1 93 ? 21.678 6.157 -22.862 1.00 76.19 93 PHE A O 1
ATOM 750 N N . HIS A 1 94 ? 20.366 7.700 -21.895 1.00 73.38 94 HIS A N 1
ATOM 751 C CA . HIS A 1 94 ? 19.116 7.382 -22.618 1.00 73.38 94 HIS A CA 1
ATOM 752 C C . HIS A 1 94 ? 18.499 6.008 -22.322 1.00 73.38 94 HIS A C 1
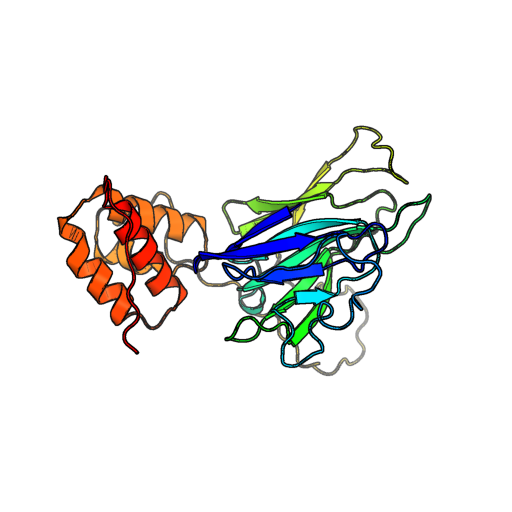ATOM 754 O O . HIS A 1 94 ? 17.651 5.533 -23.086 1.00 73.38 94 HIS A O 1
ATOM 760 N N . ALA A 1 95 ? 18.869 5.371 -21.214 1.00 73.88 95 ALA A N 1
ATOM 761 C CA . ALA A 1 95 ? 18.324 4.074 -20.867 1.00 73.88 95 ALA A CA 1
ATOM 762 C C . ALA A 1 95 ? 16.779 4.078 -20.766 1.00 73.88 95 ALA A C 1
ATOM 764 O O . ALA A 1 95 ? 16.178 5.020 -20.228 1.00 73.88 95 ALA A O 1
ATOM 765 N N . PRO A 1 96 ? 16.118 3.038 -21.308 1.00 82.19 96 PRO A N 1
ATOM 766 C CA . PRO A 1 96 ? 14.664 2.938 -21.336 1.00 82.19 96 PRO A CA 1
ATOM 767 C C . PRO A 1 96 ? 14.091 2.476 -19.984 1.00 82.19 96 PRO A C 1
ATOM 769 O O . PRO A 1 96 ? 14.819 2.226 -19.024 1.00 82.19 96 PRO A O 1
ATOM 772 N N . ASP A 1 97 ? 12.767 2.316 -19.959 1.00 88.81 97 ASP A N 1
ATOM 773 C CA . ASP A 1 97 ? 11.994 1.695 -18.874 1.00 88.81 97 ASP A CA 1
ATOM 774 C C . ASP A 1 97 ? 11.926 2.476 -17.547 1.00 88.81 97 ASP A C 1
ATOM 776 O O . ASP A 1 97 ? 12.081 1.934 -16.459 1.00 88.81 97 ASP A O 1
ATOM 780 N N . ARG A 1 98 ? 11.646 3.779 -17.639 1.00 91.25 98 ARG A N 1
ATOM 781 C CA . ARG A 1 98 ? 11.452 4.689 -16.493 1.00 91.25 98 ARG A CA 1
ATOM 782 C C . ARG A 1 98 ? 9.975 4.731 -16.086 1.00 91.25 98 ARG A C 1
ATOM 784 O O . ARG A 1 98 ? 9.322 5.776 -16.133 1.00 91.25 98 ARG A O 1
ATOM 791 N N . THR A 1 99 ? 9.426 3.548 -15.841 1.00 93.69 99 THR A N 1
ATOM 792 C CA . THR A 1 99 ? 7.985 3.306 -15.724 1.00 93.69 99 THR A CA 1
ATOM 793 C C . THR A 1 99 ? 7.621 2.968 -14.288 1.00 93.69 99 THR A C 1
ATOM 795 O O . THR A 1 99 ? 8.279 2.146 -13.653 1.00 93.69 99 THR A O 1
ATOM 798 N N . ILE A 1 100 ? 6.517 3.519 -13.788 1.00 96.50 100 ILE A N 1
ATOM 799 C CA . ILE A 1 100 ? 5.879 2.971 -12.593 1.00 96.50 100 ILE A CA 1
ATOM 800 C C . ILE A 1 100 ? 4.930 1.864 -13.043 1.00 96.50 100 ILE A C 1
ATOM 802 O O . ILE A 1 100 ? 4.002 2.102 -13.821 1.00 96.50 100 ILE A O 1
ATOM 806 N N . TYR A 1 101 ? 5.175 0.649 -12.567 1.00 96.62 101 TYR A N 1
ATOM 807 C CA . TYR A 1 101 ? 4.364 -0.526 -12.875 1.00 96.62 101 TYR A CA 1
ATOM 808 C C . TYR A 1 101 ? 3.306 -0.760 -11.804 1.00 96.62 101 TYR A C 1
ATOM 810 O O . TYR A 1 101 ? 3.564 -0.547 -10.619 1.00 96.62 101 TYR A O 1
ATOM 818 N N . ARG A 1 102 ? 2.150 -1.279 -12.219 1.00 97.00 102 ARG A N 1
ATOM 819 C CA . ARG A 1 102 ? 1.119 -1.816 -11.331 1.00 97.00 102 ARG A CA 1
ATOM 820 C C . ARG A 1 102 ? 1.119 -3.335 -11.409 1.00 97.00 102 ARG A C 1
ATOM 822 O O . ARG A 1 102 ? 1.113 -3.914 -12.495 1.00 97.00 102 ARG A O 1
ATOM 829 N N . TYR A 1 103 ? 1.083 -3.972 -10.248 1.00 95.12 103 TYR A N 1
ATOM 830 C CA . TYR A 1 103 ? 0.868 -5.404 -10.102 1.00 95.12 103 TYR A CA 1
ATOM 831 C C . TYR A 1 103 ? -0.412 -5.636 -9.314 1.00 95.12 103 TYR A C 1
ATOM 833 O O . TYR A 1 103 ? -0.599 -5.067 -8.234 1.00 95.12 103 TYR A O 1
ATOM 841 N N . VAL A 1 104 ? -1.283 -6.482 -9.855 1.00 94.69 104 VAL A N 1
ATOM 842 C CA . VAL A 1 104 ? -2.582 -6.789 -9.262 1.00 94.69 104 VAL A CA 1
ATOM 843 C C . VAL A 1 104 ? -2.508 -8.157 -8.583 1.00 94.69 104 VAL A C 1
ATOM 845 O O . VAL A 1 104 ? -2.247 -9.160 -9.260 1.00 94.69 104 VAL A O 1
ATOM 848 N N . PRO A 1 105 ? -2.704 -8.214 -7.259 1.00 91.56 105 PRO A N 1
ATOM 849 C CA . PRO A 1 105 ? -2.843 -9.463 -6.521 1.00 91.56 105 PRO A CA 1
ATOM 850 C C . PRO A 1 105 ? -4.245 -10.081 -6.681 1.00 91.56 105 PRO A C 1
ATOM 852 O O . PRO A 1 105 ? -5.227 -9.373 -6.894 1.00 91.56 105 PRO A O 1
ATOM 855 N N . ASP A 1 106 ? -4.358 -11.393 -6.492 1.00 89.75 106 ASP A N 1
ATOM 856 C CA . ASP A 1 106 ? -5.616 -12.065 -6.159 1.00 89.75 106 ASP A CA 1
ATOM 857 C C . ASP A 1 106 ? -5.915 -11.986 -4.646 1.00 89.75 106 ASP A C 1
ATOM 859 O O . ASP A 1 106 ? -5.141 -11.438 -3.859 1.00 89.75 106 ASP A O 1
ATOM 863 N N . GLY A 1 107 ? -7.025 -12.588 -4.204 1.00 85.88 107 GLY A N 1
ATOM 864 C CA . GLY A 1 107 ? -7.402 -12.635 -2.783 1.00 85.88 107 GLY A CA 1
ATOM 865 C C . GLY A 1 107 ? -6.439 -13.415 -1.872 1.00 85.88 107 GLY A C 1
ATOM 866 O O . GLY A 1 107 ? -6.586 -13.371 -0.656 1.00 85.88 107 GLY A O 1
ATOM 867 N N . ARG A 1 108 ? -5.453 -14.130 -2.429 1.00 84.44 108 ARG A N 1
ATOM 868 C CA . ARG A 1 108 ? -4.385 -14.833 -1.693 1.00 84.44 108 ARG A CA 1
ATOM 869 C C . ARG A 1 108 ? -3.043 -14.102 -1.781 1.00 84.44 108 ARG A C 1
ATOM 871 O O . ARG A 1 108 ? -2.034 -14.612 -1.282 1.00 84.44 108 ARG A O 1
ATOM 878 N N . ASN A 1 109 ? -3.036 -12.913 -2.382 1.00 86.12 109 ASN A N 1
ATOM 879 C CA . ASN A 1 109 ? -1.864 -12.105 -2.686 1.00 86.12 109 ASN A CA 1
ATOM 880 C C . ASN A 1 109 ? -0.880 -12.746 -3.678 1.00 86.12 109 ASN A C 1
ATOM 882 O O . ASN A 1 109 ? 0.294 -12.380 -3.705 1.00 86.12 109 ASN A O 1
ATOM 886 N N . ASN A 1 110 ? -1.351 -13.656 -4.536 1.00 85.94 110 ASN A N 1
ATOM 887 C CA . ASN A 1 110 ? -0.594 -14.049 -5.722 1.00 85.94 110 ASN A CA 1
ATOM 888 C C . ASN A 1 110 ? -0.769 -12.996 -6.804 1.00 85.94 110 ASN A C 1
ATOM 890 O O . ASN A 1 110 ? -1.857 -12.466 -6.997 1.00 85.94 110 ASN A O 1
ATOM 894 N N . ILE A 1 111 ? 0.285 -12.720 -7.552 1.00 88.50 111 ILE A N 1
ATOM 895 C CA . ILE A 1 111 ? 0.255 -11.696 -8.589 1.00 88.50 111 ILE A CA 1
ATOM 896 C C . ILE A 1 111 ? -0.314 -12.305 -9.860 1.00 88.50 111 ILE A C 1
ATOM 898 O O . ILE A 1 111 ? 0.274 -13.222 -10.430 1.00 88.50 111 ILE A O 1
ATOM 902 N N . VAL A 1 112 ? -1.462 -11.788 -10.290 1.00 89.88 112 VAL A N 1
ATOM 903 C CA . VAL A 1 112 ? -2.229 -12.323 -11.425 1.00 89.88 112 VAL A CA 1
ATOM 904 C C . VAL A 1 112 ? -2.206 -11.409 -12.642 1.00 89.88 112 VAL A C 1
ATOM 906 O O . VAL A 1 112 ? -2.456 -11.861 -13.758 1.00 89.88 112 VAL A O 1
ATOM 909 N N . HIS A 1 113 ? -1.877 -10.131 -12.453 1.00 91.94 113 HIS A N 1
ATOM 910 C CA . HIS A 1 113 ? -1.746 -9.176 -13.543 1.00 91.94 113 HIS A CA 1
ATOM 911 C C . HIS A 1 113 ? -0.607 -8.185 -13.288 1.00 91.94 113 HIS A C 1
ATOM 913 O O . HIS A 1 113 ? -0.279 -7.869 -12.143 1.00 91.94 113 HIS A O 1
ATOM 919 N N . LYS A 1 114 ? -0.006 -7.702 -14.375 1.00 92.94 114 LYS A N 1
ATOM 920 C CA . LYS A 1 114 ? 1.072 -6.716 -14.390 1.00 92.94 114 LYS A CA 1
ATOM 921 C C . LYS A 1 114 ? 0.864 -5.796 -15.582 1.00 92.94 114 LYS A C 1
ATOM 923 O O . LYS A 1 114 ? 0.739 -6.285 -16.703 1.00 92.94 114 LYS A O 1
ATOM 928 N N . GLU A 1 115 ? 0.954 -4.495 -15.353 1.00 94.25 115 GLU A N 1
ATOM 929 C CA . GLU A 1 115 ? 0.859 -3.492 -16.410 1.00 94.25 115 GLU A CA 1
ATOM 930 C C . GLU A 1 115 ? 1.802 -2.299 -16.167 1.00 94.25 115 GLU A C 1
ATOM 932 O O . GLU A 1 115 ? 2.052 -1.921 -15.016 1.00 94.25 115 GLU A O 1
ATOM 937 N N . PRO A 1 116 ? 2.358 -1.689 -17.231 1.00 94.75 116 PRO A N 1
ATOM 938 C CA . PRO A 1 116 ? 2.838 -0.311 -17.175 1.00 94.75 116 PRO A CA 1
ATOM 939 C C . PRO A 1 116 ? 1.682 0.594 -16.739 1.00 94.75 116 PRO A C 1
ATOM 941 O O . PRO A 1 116 ? 0.633 0.572 -17.375 1.00 94.75 116 PRO A O 1
ATOM 944 N N . TRP A 1 117 ? 1.858 1.382 -15.680 1.00 95.31 117 TRP A N 1
ATOM 945 C CA . TRP A 1 117 ? 0.766 2.194 -15.137 1.00 95.31 117 TRP A CA 1
ATOM 946 C C . TRP A 1 117 ? 0.997 3.693 -15.313 1.00 95.31 117 TRP A C 1
ATOM 948 O O . TRP A 1 117 ? 0.106 4.407 -15.767 1.00 95.31 117 TRP A O 1
ATOM 958 N N . LEU A 1 118 ? 2.204 4.178 -15.017 1.00 95.00 118 LEU A N 1
ATOM 959 C CA . LEU A 1 118 ? 2.544 5.587 -15.192 1.00 95.00 118 LEU A CA 1
ATOM 960 C C . LEU A 1 118 ? 3.889 5.739 -15.892 1.00 95.00 118 LEU A C 1
ATOM 962 O O . LEU A 1 118 ? 4.901 5.172 -15.485 1.00 95.00 118 LEU A O 1
ATOM 966 N N . THR A 1 119 ? 3.888 6.561 -16.938 1.00 92.62 119 THR A N 1
ATOM 967 C CA . THR A 1 119 ? 5.082 6.967 -17.683 1.00 92.62 119 THR A CA 1
ATOM 968 C C . THR A 1 119 ? 5.148 8.484 -17.766 1.00 92.62 119 THR A C 1
ATOM 970 O O . THR A 1 119 ? 4.112 9.136 -17.906 1.00 92.62 119 THR A O 1
ATOM 973 N N . CYS A 1 120 ? 6.354 9.044 -17.773 1.00 90.94 120 CYS A N 1
ATOM 974 C CA . CYS A 1 120 ? 6.567 10.464 -18.022 1.00 90.94 120 CYS A CA 1
ATOM 975 C C . CYS A 1 120 ? 7.177 10.685 -19.412 1.00 90.94 120 CYS A C 1
ATOM 977 O O . CYS A 1 120 ? 8.047 9.930 -19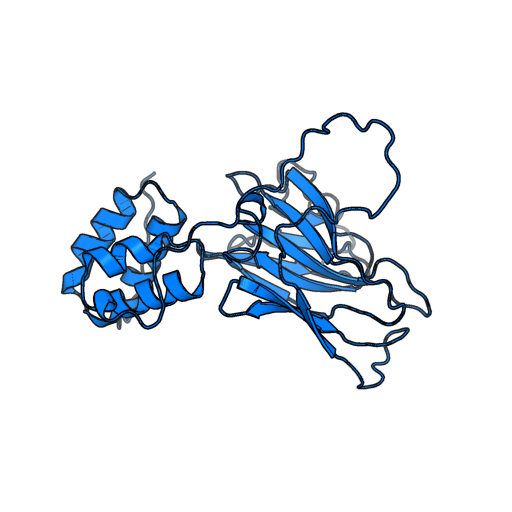.846 1.00 90.94 120 CYS A O 1
ATOM 979 N N . ARG A 1 121 ? 6.726 11.731 -20.115 1.00 89.75 121 ARG A N 1
ATOM 980 C CA . ARG A 1 121 ? 7.316 12.141 -21.405 1.00 89.75 121 ARG A CA 1
ATOM 981 C C . ARG A 1 121 ? 8.646 12.870 -21.238 1.00 89.75 121 ARG A C 1
ATOM 983 O O . ARG A 1 121 ? 9.396 12.974 -22.203 1.00 89.75 121 ARG A O 1
ATOM 990 N N . ASP A 1 122 ? 8.917 13.381 -20.042 1.00 89.62 122 ASP A N 1
ATOM 991 C CA . ASP A 1 122 ? 10.196 13.989 -19.709 1.00 89.62 122 ASP A CA 1
ATOM 992 C C . ASP A 1 122 ? 11.302 12.914 -19.768 1.00 89.62 122 ASP A C 1
ATOM 994 O O . ASP A 1 122 ? 11.233 11.916 -19.040 1.00 89.62 122 ASP A O 1
ATOM 998 N N . PRO A 1 123 ? 12.309 13.062 -20.649 1.00 85.94 123 PRO A N 1
ATOM 999 C CA . PRO A 1 123 ? 13.358 12.064 -20.811 1.00 85.94 123 PRO A CA 1
ATOM 1000 C C . PRO A 1 123 ? 14.288 11.946 -19.596 1.00 85.94 123 PRO A C 1
ATOM 1002 O O . PRO A 1 123 ? 14.985 10.938 -19.491 1.00 85.94 123 PRO A O 1
ATOM 1005 N N . HIS A 1 124 ? 14.286 12.929 -18.693 1.00 88.00 124 HIS A N 1
ATOM 1006 C CA . HIS A 1 124 ? 15.101 12.949 -17.478 1.00 88.00 124 HIS A CA 1
ATOM 1007 C C . HIS A 1 124 ? 14.344 12.483 -16.235 1.00 88.00 124 HIS A C 1
ATOM 1009 O O . HIS A 1 124 ? 14.965 12.287 -15.195 1.00 88.00 124 HIS A O 1
ATOM 1015 N N . PHE A 1 125 ? 13.025 12.283 -16.331 1.00 91.31 125 PHE A N 1
ATOM 1016 C CA . PHE A 1 125 ? 12.235 11.753 -15.224 1.00 91.31 125 PHE A CA 1
ATOM 1017 C C . PHE A 1 125 ? 12.687 10.339 -14.865 1.00 91.31 125 PHE A C 1
ATOM 1019 O O . PHE A 1 125 ? 12.653 9.431 -15.701 1.00 91.31 125 PHE A O 1
ATOM 1026 N N . ARG A 1 126 ? 13.057 10.160 -13.600 1.00 92.00 126 ARG A N 1
ATOM 1027 C CA . ARG A 1 126 ? 13.581 8.926 -13.023 1.00 92.00 126 ARG A CA 1
ATOM 1028 C C . ARG A 1 126 ? 12.944 8.753 -11.642 1.00 92.00 126 ARG A C 1
ATOM 1030 O O . ARG A 1 126 ? 13.426 9.309 -10.655 1.00 92.00 126 ARG A O 1
ATOM 1037 N N . SER A 1 127 ? 11.828 8.026 -11.554 1.00 93.56 127 SER A N 1
ATOM 1038 C CA . SER A 1 127 ? 11.145 7.845 -10.268 1.00 93.56 127 SER A CA 1
ATOM 1039 C C . SER A 1 127 ? 12.050 7.103 -9.284 1.00 93.56 127 SER A C 1
ATOM 1041 O O . SER A 1 127 ? 12.608 6.055 -9.601 1.00 93.56 127 SER A O 1
ATOM 1043 N N . SER A 1 128 ? 12.203 7.663 -8.088 1.00 92.31 128 SER A N 1
ATOM 1044 C CA . SER A 1 128 ? 13.038 7.110 -7.022 1.00 92.31 128 SER A CA 1
ATOM 1045 C C . SER A 1 128 ? 12.196 6.647 -5.837 1.00 92.31 128 SER A C 1
ATOM 1047 O O . SER A 1 128 ? 12.418 5.552 -5.332 1.00 92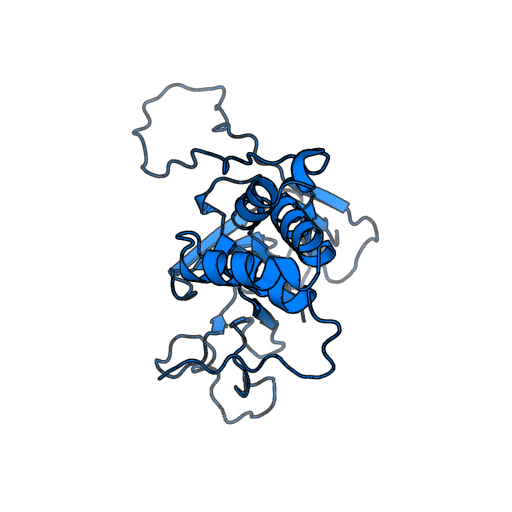.31 128 SER A O 1
ATOM 1049 N N . HIS A 1 129 ? 11.183 7.418 -5.437 1.00 94.31 129 HIS A N 1
ATOM 1050 C CA . HIS A 1 129 ? 10.336 7.092 -4.291 1.00 94.31 129 HIS A CA 1
ATOM 1051 C C . HIS A 1 129 ? 8.868 7.356 -4.588 1.00 94.31 129 HIS A C 1
ATOM 1053 O O . HIS A 1 129 ? 8.531 8.242 -5.372 1.00 94.31 129 HIS A O 1
ATOM 1059 N N . LEU A 1 130 ? 8.019 6.579 -3.923 1.00 95.88 130 LEU A N 1
ATOM 1060 C CA . LEU A 1 130 ? 6.565 6.619 -3.974 1.00 95.88 130 LEU A CA 1
ATOM 1061 C C . LEU A 1 130 ? 6.049 6.745 -2.546 1.00 95.88 130 LEU A C 1
ATOM 1063 O O . LEU A 1 130 ? 6.485 5.993 -1.677 1.00 95.88 130 LEU A O 1
ATOM 1067 N N . LEU A 1 131 ? 5.118 7.663 -2.323 1.00 95.00 131 LEU A N 1
ATOM 1068 C CA . LEU A 1 131 ? 4.418 7.852 -1.053 1.00 95.00 131 LEU A CA 1
ATOM 1069 C C . LEU A 1 131 ? 2.959 8.206 -1.333 1.00 95.00 131 LEU A C 1
ATOM 1071 O O . LEU A 1 131 ? 2.631 8.659 -2.427 1.00 95.00 131 LEU A O 1
ATOM 1075 N N . LEU A 1 132 ? 2.083 8.025 -0.350 1.00 95.25 132 LEU A N 1
ATOM 1076 C CA . LEU A 1 132 ? 0.722 8.553 -0.420 1.00 95.25 132 LEU A CA 1
ATOM 1077 C C . LEU A 1 132 ? 0.644 9.895 0.305 1.00 95.25 132 LEU A C 1
ATOM 1079 O O . LEU A 1 132 ? 1.283 10.079 1.339 1.00 95.25 132 LEU A O 1
ATOM 1083 N N . ASP A 1 133 ? -0.140 10.825 -0.235 1.00 94.06 133 ASP A N 1
ATOM 1084 C CA . ASP A 1 133 ? -0.562 12.010 0.511 1.00 94.06 133 ASP A CA 1
ATOM 1085 C C . ASP A 1 133 ? -1.804 11.719 1.370 1.00 94.06 133 ASP A C 1
ATOM 1087 O O . ASP A 1 133 ? -2.388 10.642 1.289 1.00 94.06 133 ASP A O 1
ATOM 1091 N N . ALA A 1 134 ? -2.262 12.698 2.155 1.00 90.88 134 ALA A N 1
ATOM 1092 C CA . ALA A 1 134 ? -3.398 12.534 3.065 1.00 90.88 134 ALA A CA 1
ATOM 1093 C C . ALA A 1 134 ? -4.719 12.090 2.397 1.00 90.88 134 ALA A C 1
ATOM 1095 O O . ALA A 1 134 ? -5.561 11.442 3.025 1.00 90.88 134 ALA A O 1
ATOM 1096 N N . ASN A 1 135 ? -4.914 12.417 1.119 1.00 88.62 135 ASN A N 1
ATOM 1097 C CA . ASN A 1 135 ? -6.102 12.017 0.366 1.00 88.62 135 ASN A CA 1
ATOM 1098 C C . ASN A 1 135 ? -5.940 10.621 -0.255 1.00 88.62 135 ASN A C 1
ATOM 1100 O O . ASN A 1 135 ? -6.924 9.995 -0.659 1.00 88.62 135 ASN A O 1
ATOM 1104 N N . GLY A 1 136 ? -4.710 10.109 -0.298 1.00 92.81 136 GLY A N 1
ATOM 1105 C CA . GLY A 1 136 ? -4.333 8.893 -1.001 1.00 92.81 136 GLY A CA 1
ATOM 1106 C C . GLY A 1 136 ? -3.938 9.134 -2.455 1.00 92.81 136 GLY A C 1
ATOM 1107 O O . GLY A 1 136 ? -3.946 8.166 -3.219 1.00 92.81 136 GLY A O 1
ATOM 1108 N N . ASP A 1 137 ? -3.639 10.378 -2.852 1.00 95.44 137 ASP A N 1
ATOM 1109 C CA . ASP A 1 137 ? -2.952 10.655 -4.118 1.00 95.44 137 ASP A CA 1
ATOM 1110 C C . ASP A 1 137 ? -1.503 10.160 -4.019 1.00 95.44 137 ASP A C 1
ATOM 1112 O O . ASP A 1 137 ? -0.942 10.031 -2.927 1.00 95.44 137 ASP A O 1
ATOM 1116 N N . LEU A 1 138 ? -0.882 9.877 -5.164 1.00 96.75 138 LEU A N 1
ATOM 1117 C CA . LEU A 1 138 ? 0.491 9.378 -5.201 1.00 96.75 138 LEU A CA 1
ATOM 1118 C C . LEU A 1 138 ? 1.478 10.546 -5.299 1.00 96.75 138 LEU A C 1
ATOM 1120 O O . LEU A 1 138 ? 1.439 11.326 -6.251 1.00 96.75 138 LEU A O 1
ATOM 1124 N N . LEU A 1 139 ? 2.399 10.629 -4.346 1.00 97.50 139 LEU A N 1
ATOM 1125 C CA . LEU A 1 139 ? 3.577 11.484 -4.401 1.00 97.50 139 LEU A CA 1
ATOM 1126 C C . LEU A 1 139 ? 4.753 10.700 -4.984 1.00 97.50 139 LEU A C 1
ATOM 1128 O O . LEU A 1 139 ? 5.022 9.574 -4.566 1.00 97.50 139 LEU A O 1
ATOM 1132 N N . ILE A 1 140 ? 5.463 11.302 -5.937 1.00 97.38 140 ILE A N 1
ATOM 1133 C CA . ILE A 1 140 ? 6.630 10.700 -6.588 1.00 97.38 140 ILE A CA 1
ATOM 1134 C C . ILE A 1 140 ? 7.824 11.629 -6.422 1.00 97.38 140 ILE A C 1
ATOM 1136 O O . ILE A 1 140 ? 7.783 12.765 -6.892 1.00 97.38 140 ILE A O 1
ATOM 1140 N N . ALA A 1 141 ? 8.899 11.130 -5.818 1.00 95.25 141 ALA A N 1
ATOM 1141 C CA . ALA A 1 141 ? 10.193 11.801 -5.856 1.00 95.25 141 ALA A CA 1
ATOM 1142 C C . ALA A 1 141 ? 10.969 11.353 -7.099 1.00 95.25 141 ALA A C 1
ATOM 1144 O O . ALA A 1 141 ? 11.190 10.160 -7.319 1.00 95.25 141 ALA A O 1
ATOM 1145 N N . ASP A 1 142 ? 11.395 12.315 -7.900 1.00 92.19 142 ASP A N 1
ATOM 1146 C CA . ASP A 1 142 ? 12.177 12.145 -9.120 1.00 92.19 142 ASP A CA 1
ATOM 1147 C C . ASP A 1 142 ? 13.656 12.427 -8.824 1.00 92.19 142 ASP A C 1
ATOM 1149 O O . ASP A 1 142 ? 13.974 13.472 -8.263 1.00 92.19 142 ASP A O 1
ATOM 1153 N N . TRP A 1 143 ? 14.543 11.500 -9.196 1.00 89.81 143 TRP A N 1
ATOM 1154 C CA . TRP A 1 143 ? 16.002 11.669 -9.123 1.00 89.81 143 TRP A CA 1
ATOM 1155 C C . TRP A 1 143 ? 16.499 12.788 -10.044 1.00 89.81 143 TRP A C 1
ATOM 1157 O O . TRP A 1 143 ? 17.437 13.497 -9.690 1.00 89.81 143 TRP A O 1
ATOM 1167 N N . TYR A 1 144 ? 15.828 12.919 -11.191 1.00 89.00 144 TYR A N 1
ATOM 1168 C CA . TYR A 1 144 ? 16.106 13.776 -12.333 1.00 89.00 144 TYR A CA 1
ATOM 1169 C C . TYR A 1 144 ? 17.559 13.716 -12.826 1.00 89.00 144 TYR A C 1
ATOM 1171 O O . TYR A 1 144 ? 18.505 14.182 -12.195 1.00 89.00 144 TYR A O 1
ATOM 1179 N N . GLY A 1 145 ? 17.744 13.083 -13.983 1.00 85.00 145 GLY A N 1
ATOM 1180 C CA . GLY A 1 145 ? 19.072 12.850 -14.538 1.00 85.00 145 GLY A CA 1
ATOM 1181 C C . GLY A 1 145 ? 19.041 11.958 -15.770 1.00 85.00 145 GLY A C 1
ATOM 1182 O O . GLY A 1 145 ? 18.023 11.345 -16.109 1.00 85.00 145 GLY A O 1
ATOM 1183 N N . ARG A 1 146 ? 20.168 11.895 -16.482 1.00 79.44 146 ARG A N 1
ATOM 1184 C CA . ARG A 1 146 ? 20.297 11.050 -17.683 1.00 79.44 146 ARG A CA 1
ATOM 1185 C C . ARG A 1 146 ? 20.860 9.669 -17.381 1.00 79.44 146 ARG A C 1
ATOM 1187 O O . ARG A 1 146 ? 20.567 8.747 -18.143 1.00 79.44 146 ARG A O 1
ATOM 1194 N N . ASP A 1 147 ? 21.594 9.533 -16.287 1.00 81.88 147 ASP A N 1
ATOM 1195 C CA . ASP A 1 147 ? 22.238 8.303 -15.838 1.00 81.88 147 ASP A CA 1
ATOM 1196 C C . ASP A 1 147 ? 22.395 8.332 -14.305 1.00 81.88 147 ASP A C 1
ATOM 1198 O O . ASP A 1 147 ? 21.624 9.027 -13.640 1.00 81.88 147 ASP A O 1
ATOM 1202 N N . ASP A 1 148 ? 23.362 7.592 -13.763 1.00 79.94 148 ASP A N 1
ATOM 1203 C CA . ASP A 1 148 ? 23.660 7.481 -12.331 1.00 79.94 148 ASP A CA 1
ATOM 1204 C C . ASP A 1 148 ? 23.993 8.809 -11.637 1.00 79.94 148 ASP A C 1
ATOM 1206 O O . ASP A 1 148 ? 23.923 8.883 -10.411 1.00 79.94 148 ASP A O 1
ATOM 1210 N N . GLU A 1 149 ? 24.317 9.880 -12.368 1.00 78.88 149 GLU A N 1
ATOM 1211 C CA . GLU A 1 149 ? 24.444 11.209 -11.774 1.00 78.88 149 GLU A CA 1
ATOM 1212 C C . GLU A 1 149 ? 23.071 11.865 -11.547 1.00 78.88 149 GLU A C 1
ATOM 1214 O O . GLU A 1 149 ? 22.248 11.985 -12.460 1.00 78.88 149 GLU A O 1
ATOM 1219 N N . SER A 1 150 ? 22.826 12.348 -10.323 1.00 75.56 150 SER A N 1
ATOM 1220 C CA . SER A 1 150 ? 21.772 13.343 -10.083 1.00 75.56 150 SER A CA 1
ATOM 1221 C C . SER A 1 150 ? 22.325 14.708 -10.451 1.00 75.56 150 SER A C 1
ATOM 1223 O O . SER A 1 150 ? 23.431 15.062 -10.041 1.00 75.56 150 SER A O 1
ATOM 1225 N N . ASP A 1 151 ? 21.540 15.508 -11.163 1.00 79.00 151 ASP A N 1
ATOM 1226 C CA . ASP A 1 151 ? 21.865 16.921 -11.362 1.00 79.00 151 ASP A CA 1
ATOM 1227 C C . ASP A 1 151 ? 21.369 17.814 -10.205 1.00 79.00 151 ASP A C 1
ATOM 1229 O O . ASP A 1 151 ? 21.461 19.038 -10.281 1.00 79.00 151 ASP A O 1
ATOM 1233 N N . VAL A 1 152 ? 20.879 17.204 -9.113 1.00 83.94 152 VAL A N 1
ATOM 1234 C CA . VAL A 1 152 ? 20.357 17.869 -7.906 1.00 83.94 152 VAL A CA 1
ATOM 1235 C C . VAL A 1 152 ? 19.101 18.714 -8.185 1.00 83.94 152 VAL A C 1
ATOM 1237 O O . VAL A 1 152 ? 18.679 19.513 -7.352 1.00 83.94 152 VAL A O 1
ATOM 1240 N N . THR A 1 153 ? 18.446 18.516 -9.333 1.00 88.69 153 THR A N 1
ATOM 1241 C CA . THR A 1 153 ? 17.193 19.205 -9.695 1.00 88.69 153 THR A CA 1
ATOM 1242 C C . THR A 1 153 ? 15.965 18.296 -9.637 1.00 88.69 153 THR A C 1
ATOM 1244 O O . THR A 1 153 ? 14.925 18.588 -10.230 1.00 88.69 153 THR A O 1
ATOM 1247 N N . GLY A 1 154 ? 16.071 17.209 -8.865 1.00 90.06 154 GLY A N 1
ATOM 1248 C CA . GLY A 1 154 ? 14.974 16.303 -8.550 1.00 90.06 154 GLY A CA 1
ATOM 1249 C C . GLY A 1 154 ? 13.698 17.028 -8.113 1.00 90.06 154 GLY A C 1
ATOM 1250 O O . GLY A 1 154 ? 13.727 18.077 -7.466 1.00 90.06 154 GLY A O 1
ATOM 1251 N N . ARG A 1 155 ? 12.547 16.467 -8.487 1.00 94.12 155 ARG A N 1
ATOM 1252 C CA . ARG A 1 155 ? 11.223 17.080 -8.290 1.00 94.12 155 ARG A CA 1
ATOM 1253 C C . ARG A 1 155 ? 10.325 16.173 -7.466 1.00 94.12 155 ARG A C 1
ATOM 1255 O O . ARG A 1 155 ? 10.478 14.955 -7.482 1.00 94.12 155 ARG A O 1
ATOM 1262 N N . VAL A 1 156 ? 9.335 16.769 -6.810 1.00 95.69 156 VAL A N 1
ATOM 1263 C CA . VAL A 1 156 ? 8.222 16.028 -6.210 1.00 95.69 156 VAL A CA 1
ATOM 1264 C C . VAL A 1 156 ? 6.976 16.256 -7.051 1.00 95.69 156 VAL A C 1
ATOM 1266 O O . VAL A 1 156 ? 6.539 17.389 -7.246 1.00 95.69 156 VAL A O 1
ATOM 1269 N N . TRP A 1 157 ? 6.408 15.167 -7.548 1.00 96.69 157 TRP A N 1
ATOM 1270 C CA . TRP A 1 157 ? 5.180 15.162 -8.329 1.00 96.69 157 TRP A CA 1
ATOM 1271 C C . TRP A 1 157 ? 4.026 14.687 -7.461 1.00 96.69 157 TRP A C 1
ATOM 1273 O O . TRP A 1 157 ? 4.186 13.728 -6.712 1.00 96.69 157 TRP A O 1
ATOM 1283 N N . ARG A 1 158 ? 2.850 15.300 -7.612 1.00 96.62 158 ARG A N 1
ATOM 1284 C CA . ARG A 1 158 ? 1.592 14.740 -7.110 1.00 96.62 158 ARG A CA 1
ATOM 1285 C C . ARG A 1 158 ? 0.760 14.254 -8.286 1.00 96.62 158 ARG A C 1
ATOM 1287 O O . ARG A 1 158 ? 0.438 15.033 -9.181 1.00 96.62 158 ARG A O 1
ATOM 1294 N N . VAL A 1 159 ? 0.409 12.977 -8.264 1.00 95.38 159 VAL A N 1
ATOM 1295 C CA . VAL A 1 159 ? -0.454 12.333 -9.251 1.00 95.38 159 VAL A CA 1
ATOM 1296 C C . VAL A 1 159 ? -1.835 12.184 -8.640 1.00 95.38 159 VAL A C 1
ATOM 1298 O O . VAL A 1 159 ? -2.016 11.413 -7.698 1.00 95.38 159 VAL A O 1
ATOM 1301 N N . SER A 1 160 ? -2.796 12.906 -9.208 1.00 92.38 160 SER A N 1
ATOM 1302 C CA . SER A 1 160 ? -4.184 12.900 -8.752 1.00 92.38 160 SER A CA 1
ATOM 1303 C C . SER A 1 160 ? -5.105 12.324 -9.820 1.00 92.38 160 SER A C 1
ATOM 1305 O O . SER A 1 160 ? -5.009 12.676 -10.998 1.00 92.38 160 SER A O 1
ATOM 1307 N N . TYR A 1 161 ? -6.039 11.464 -9.412 1.00 89.81 161 TYR A N 1
ATOM 1308 C CA . TYR A 1 161 ? -7.080 10.965 -10.311 1.00 89.81 161 TYR A CA 1
ATOM 1309 C C . TYR A 1 161 ? -8.167 12.024 -10.515 1.00 89.81 161 TYR A C 1
ATOM 1311 O O . TYR A 1 161 ? -8.830 12.445 -9.559 1.00 89.81 161 TYR A O 1
ATOM 1319 N N . THR A 1 162 ? -8.381 12.429 -11.766 1.00 85.06 162 THR A N 1
ATOM 1320 C CA . THR A 1 162 ? -9.356 13.465 -12.138 1.00 85.06 162 THR A CA 1
ATOM 1321 C C . THR A 1 162 ? -10.726 12.910 -12.526 1.00 85.06 162 THR A C 1
ATOM 1323 O O . THR A 1 162 ? -11.655 13.692 -12.695 1.00 85.06 162 THR A O 1
ATOM 1326 N N . GLY A 1 163 ? -10.892 11.584 -12.632 1.00 70.25 163 GLY A N 1
ATOM 1327 C CA . GLY A 1 163 ? -12.197 10.954 -12.884 1.00 70.25 163 GLY A CA 1
ATOM 1328 C C . GLY A 1 163 ? -12.788 11.189 -14.276 1.00 70.25 163 GLY A C 1
ATOM 1329 O O . GLY A 1 163 ? -13.914 10.771 -14.523 1.00 70.25 163 GLY A O 1
ATOM 1330 N N . ALA A 1 164 ? -12.057 11.855 -15.168 1.00 56.34 164 ALA A N 1
ATOM 1331 C CA . ALA A 1 164 ? -12.464 12.074 -16.542 1.00 56.34 164 ALA A CA 1
ATOM 1332 C C . ALA A 1 164 ? -11.719 11.090 -17.446 1.00 56.34 164 ALA A C 1
ATOM 1334 O O . ALA A 1 164 ? -10.485 11.082 -17.459 1.00 56.34 164 ALA A O 1
ATOM 1335 N N . ASP A 1 165 ? -12.457 10.340 -18.270 1.00 43.38 165 ASP A N 1
ATOM 1336 C CA . ASP A 1 165 ? -11.951 10.039 -19.606 1.00 43.38 165 ASP A CA 1
ATOM 1337 C C . ASP A 1 165 ? -11.452 11.369 -20.172 1.00 43.38 165 ASP A C 1
ATOM 1339 O O . ASP A 1 165 ? -12.200 12.352 -20.202 1.00 43.38 165 ASP A O 1
ATOM 1343 N N . ALA A 1 166 ? -10.182 11.441 -20.564 1.00 36.88 166 ALA A N 1
ATOM 1344 C CA . ALA A 1 166 ? -9.709 12.566 -21.344 1.00 36.88 166 ALA A CA 1
ATOM 1345 C C . ALA A 1 166 ? -10.608 12.652 -22.582 1.00 36.88 166 ALA A C 1
ATOM 1347 O O . ALA A 1 166 ? -10.491 11.844 -23.504 1.00 36.88 166 ALA A O 1
ATOM 1348 N N . SER A 1 167 ? -11.549 13.595 -22.582 1.00 32.69 167 SER A N 1
ATOM 1349 C CA . SER A 1 167 ? -12.309 13.916 -23.769 1.00 32.69 167 SER A CA 1
ATOM 1350 C C . SER A 1 167 ? -11.305 14.422 -24.798 1.00 32.69 167 SER A C 1
ATOM 1352 O O . SER A 1 167 ? -10.759 15.520 -24.700 1.00 32.69 167 SER A O 1
ATOM 1354 N N . GLU A 1 168 ? -11.024 13.574 -25.787 1.00 34.91 168 GLU A N 1
ATOM 1355 C CA . GLU A 1 168 ? -10.517 14.009 -27.076 1.00 34.91 168 GLU A CA 1
ATOM 1356 C C . GLU A 1 168 ? -11.502 15.054 -27.620 1.00 34.91 168 GLU A C 1
ATOM 1358 O O . GLU A 1 168 ? -12.543 14.727 -28.189 1.00 34.91 168 GLU A O 1
ATOM 1363 N N . THR A 1 169 ? -11.169 16.331 -27.474 1.00 37.28 169 THR A N 1
ATOM 1364 C CA . THR A 1 169 ? -11.517 17.328 -28.480 1.00 37.28 169 THR A CA 1
ATOM 1365 C C . THR A 1 169 ? -10.463 17.209 -29.590 1.00 37.28 169 THR A C 1
ATOM 1367 O O . THR A 1 169 ? -9.300 17.537 -29.412 1.00 37.28 169 THR A O 1
ATOM 1370 N N . GLY A 1 170 ? -10.744 16.676 -30.771 1.00 35.06 170 GLY A N 1
ATOM 1371 C CA . GLY A 1 170 ? -11.970 16.077 -31.248 1.00 35.06 170 GLY A CA 1
ATOM 1372 C C . GLY A 1 170 ? -11.728 15.376 -32.578 1.00 35.06 170 GLY A C 1
ATOM 1373 O O . GLY A 1 170 ? -10.934 15.834 -33.398 1.00 35.06 170 GLY A O 1
ATOM 1374 N N . LYS A 1 171 ? -12.438 14.268 -32.791 1.00 29.34 171 LYS A N 1
ATOM 1375 C CA . LYS A 1 171 ? -12.977 13.857 -34.095 1.00 29.34 171 LYS A CA 1
ATOM 1376 C C . LYS A 1 171 ? -13.972 12.705 -33.887 1.00 29.34 171 LYS A C 1
ATOM 1378 O O . LYS A 1 171 ? -13.603 11.702 -33.279 1.00 29.34 171 LYS A O 1
ATOM 1383 N N . PRO A 1 172 ? -15.221 12.829 -34.371 1.00 35.34 172 PRO A N 1
ATOM 1384 C CA . PRO A 1 172 ? -16.257 11.832 -34.152 1.00 35.34 172 PRO A CA 1
ATOM 1385 C C . PRO A 1 172 ? -16.168 10.736 -35.217 1.00 35.34 172 PRO A C 1
ATOM 1387 O O . PRO A 1 172 ? -16.317 10.988 -36.410 1.00 35.34 172 PRO A O 1
ATOM 1390 N N . GLY A 1 173 ? -15.929 9.509 -34.772 1.00 30.53 173 GLY A N 1
ATOM 1391 C CA . GLY A 1 173 ? -15.936 8.317 -35.610 1.00 30.53 173 GLY A CA 1
ATOM 1392 C C . GLY A 1 173 ? -15.979 7.085 -34.722 1.00 30.53 173 GLY A C 1
ATOM 1393 O O . GLY A 1 173 ? -14.937 6.630 -34.266 1.00 30.53 173 GLY A O 1
ATOM 1394 N N . THR A 1 174 ? -17.203 6.644 -34.419 1.00 38.81 174 THR A N 1
ATOM 1395 C CA . THR A 1 174 ? -17.600 5.321 -33.898 1.00 38.81 174 THR A CA 1
ATOM 1396 C C . THR A 1 174 ? -16.511 4.532 -33.163 1.00 38.81 174 THR A C 1
ATOM 1398 O O . THR A 1 174 ? -15.718 3.830 -33.790 1.00 38.81 174 THR A O 1
ATOM 1401 N N . ARG A 1 175 ? -16.519 4.572 -31.825 1.00 38.66 175 ARG A N 1
ATOM 1402 C CA . ARG A 1 175 ? -15.743 3.636 -31.002 1.00 38.66 175 ARG A CA 1
ATOM 1403 C C . ARG A 1 175 ? -16.671 2.881 -30.065 1.00 38.66 175 ARG A C 1
ATOM 1405 O O . ARG A 1 175 ? -17.319 3.446 -29.191 1.00 38.66 175 ARG A O 1
ATOM 1412 N N . THR A 1 176 ? -16.754 1.591 -30.338 1.00 32.28 176 THR A N 1
ATOM 1413 C CA . THR A 1 176 ? -17.413 0.553 -29.560 1.00 32.28 176 THR A CA 1
ATOM 1414 C C . THR A 1 176 ? -16.883 0.577 -28.131 1.00 32.28 176 THR A C 1
ATOM 1416 O O . THR A 1 176 ? -15.671 0.611 -27.924 1.00 32.28 176 THR A O 1
ATOM 1419 N N . ALA A 1 177 ? -17.791 0.548 -27.156 1.00 34.59 177 ALA A N 1
ATOM 1420 C CA . ALA A 1 177 ? -17.473 0.420 -25.743 1.00 34.59 177 ALA A CA 1
ATOM 1421 C C . ALA A 1 177 ? -16.585 -0.815 -25.501 1.00 34.59 177 ALA A C 1
ATOM 1423 O O . ALA A 1 177 ? -17.059 -1.953 -25.504 1.00 34.59 177 ALA A O 1
ATOM 1424 N N . GLY A 1 178 ? -15.287 -0.587 -25.307 1.00 32.94 178 GLY A N 1
ATOM 1425 C CA . GLY A 1 178 ? -14.387 -1.569 -24.723 1.00 32.94 178 GLY A CA 1
ATOM 1426 C C . GLY A 1 178 ? -14.698 -1.684 -23.233 1.00 32.94 178 GLY A C 1
ATOM 1427 O O . GLY A 1 178 ? -14.709 -0.688 -22.517 1.00 32.94 178 GLY A O 1
ATOM 1428 N N . LYS A 1 179 ? -14.997 -2.897 -22.766 1.00 35.03 179 LYS A N 1
ATOM 1429 C CA . LYS A 1 179 ? -15.151 -3.220 -21.343 1.00 35.03 179 LYS A CA 1
ATOM 1430 C C . LYS A 1 179 ? -13.834 -2.947 -20.604 1.00 35.03 179 LYS A C 1
ATOM 1432 O O . LYS A 1 179 ? -12.879 -3.692 -20.781 1.00 35.03 179 LYS A O 1
ATOM 1437 N N . GLY A 1 180 ? -13.819 -1.915 -19.769 1.00 37.56 180 GLY A N 1
ATOM 1438 C CA . GLY A 1 180 ? -12.711 -1.556 -18.878 1.00 37.56 180 GLY A CA 1
ATOM 1439 C C . GLY A 1 180 ? -13.049 -0.276 -18.120 1.00 37.56 180 GLY A C 1
ATOM 1440 O O . GLY A 1 180 ? -12.409 0.750 -18.297 1.00 37.56 180 GLY A O 1
ATOM 1441 N N . ARG A 1 181 ? -14.170 -0.301 -17.397 1.00 40.09 181 ARG A N 1
ATOM 1442 C CA . ARG A 1 181 ? -14.818 0.865 -16.792 1.00 40.09 181 ARG A CA 1
ATOM 1443 C C . ARG A 1 181 ? -14.134 1.201 -15.456 1.00 40.09 181 ARG A C 1
ATOM 1445 O O . ARG A 1 181 ? -14.494 0.621 -14.438 1.00 40.09 181 ARG A O 1
ATOM 1452 N N . LEU A 1 182 ? -13.161 2.116 -15.473 1.00 51.22 182 LEU A N 1
ATOM 1453 C CA . LEU A 1 182 ? -12.500 2.711 -14.295 1.00 51.22 182 LEU A CA 1
ATOM 1454 C C . LEU A 1 182 ? -13.430 3.715 -13.570 1.00 51.22 182 LEU A C 1
ATOM 1456 O O . LEU A 1 182 ? -13.064 4.857 -13.288 1.00 51.22 182 LEU A O 1
ATOM 1460 N N . ASP A 1 183 ? -14.665 3.311 -13.273 1.00 54.56 183 ASP A N 1
ATOM 1461 C CA . ASP A 1 183 ? -15.623 4.160 -12.561 1.00 54.56 183 ASP A CA 1
ATOM 1462 C C . ASP A 1 183 ? -15.451 4.021 -11.041 1.00 54.56 183 ASP A C 1
ATOM 1464 O O . ASP A 1 183 ? -15.394 2.917 -10.507 1.00 54.56 183 ASP A O 1
ATOM 1468 N N . GLY A 1 184 ? -15.477 5.157 -10.336 1.00 72.56 184 GLY A N 1
ATOM 1469 C CA . GLY A 1 184 ? -15.755 5.226 -8.898 1.00 72.56 184 GLY A CA 1
ATOM 1470 C C . GLY A 1 184 ? -14.523 5.213 -7.994 1.00 72.56 184 GLY A C 1
ATOM 1471 O O . GLY A 1 184 ? -13.945 4.166 -7.696 1.00 72.56 184 GLY A O 1
ATOM 1472 N N . LYS A 1 185 ? -14.161 6.394 -7.477 1.00 85.94 185 LYS A N 1
ATOM 1473 C CA . LYS A 1 185 ? -13.319 6.482 -6.276 1.00 85.94 185 LYS A CA 1
ATOM 1474 C C . LYS A 1 185 ? -14.047 5.801 -5.105 1.00 85.94 185 LYS A C 1
ATOM 1476 O O . LYS A 1 185 ? -15.273 5.933 -5.018 1.00 85.94 185 LYS A O 1
ATOM 1481 N N . PRO A 1 186 ? -13.328 5.126 -4.195 1.00 89.50 186 PRO A N 1
ATOM 1482 C CA . PRO A 1 186 ? -13.907 4.657 -2.946 1.00 89.50 186 PRO A CA 1
ATOM 1483 C C . PRO A 1 186 ? -14.597 5.808 -2.203 1.00 89.50 186 PRO A C 1
ATOM 1485 O O . PRO A 1 186 ? -14.048 6.906 -2.088 1.00 89.50 186 PRO A O 1
ATOM 1488 N N . LYS A 1 187 ? -15.801 5.567 -1.682 1.00 89.12 187 LYS A N 1
ATOM 1489 C CA . LYS A 1 187 ? -16.499 6.554 -0.853 1.00 89.12 187 LYS A CA 1
ATOM 1490 C C . LYS A 1 187 ? -15.814 6.633 0.514 1.00 89.12 187 LYS A C 1
ATOM 1492 O O . LYS A 1 187 ? -15.666 5.617 1.187 1.00 89.12 187 LYS A O 1
ATOM 1497 N N . VAL A 1 188 ? -15.424 7.837 0.928 1.00 91.81 188 VAL A N 1
ATOM 1498 C CA . VAL A 1 188 ? -14.895 8.113 2.272 1.00 91.81 188 VAL A CA 1
ATOM 1499 C C . VAL A 1 188 ? -15.970 8.857 3.055 1.00 91.81 188 VAL A C 1
ATOM 1501 O O . VAL A 1 188 ? -16.380 9.944 2.655 1.00 91.81 188 VAL A O 1
ATOM 1504 N N . GLU A 1 189 ? -16.466 8.256 4.136 1.00 92.56 189 GLU A N 1
ATOM 1505 C CA . GLU A 1 189 ? -17.579 8.812 4.926 1.00 92.56 189 GLU A CA 1
ATOM 1506 C C . GLU A 1 189 ? -17.111 9.616 6.146 1.00 92.56 189 GLU A C 1
ATOM 1508 O O . GLU A 1 189 ? -17.855 10.443 6.676 1.00 92.56 189 GLU A O 1
ATOM 1513 N N . HIS A 1 190 ? -15.869 9.401 6.576 1.00 96.19 190 HIS A N 1
ATOM 1514 C CA . HIS A 1 190 ? -15.273 10.040 7.744 1.00 96.19 190 HIS A CA 1
ATOM 1515 C C . HIS A 1 190 ? -14.404 11.228 7.339 1.00 96.19 190 HIS A C 1
ATOM 1517 O O . HIS A 1 190 ? -13.674 11.169 6.350 1.00 96.19 190 HIS A O 1
ATOM 1523 N N . THR A 1 191 ? -14.410 12.278 8.158 1.00 94.38 191 THR A N 1
ATOM 1524 C CA . THR A 1 191 ? -13.451 13.386 8.061 1.00 94.38 191 THR A CA 1
ATOM 1525 C C . THR A 1 191 ? -12.487 13.336 9.245 1.00 94.38 191 THR A C 1
ATOM 1527 O O . THR A 1 191 ? -12.874 12.991 10.364 1.00 94.38 191 THR A O 1
ATOM 1530 N N . LEU A 1 192 ? -11.210 13.650 9.009 1.00 94.81 192 LEU A N 1
ATOM 1531 C CA . LEU A 1 192 ? -10.154 13.528 10.027 1.00 94.81 192 LEU A CA 1
ATOM 1532 C C . LEU A 1 192 ? -10.367 14.464 11.227 1.00 94.81 192 LEU A C 1
ATOM 1534 O O . LEU A 1 192 ? -9.999 14.126 12.347 1.00 94.81 192 LEU A O 1
ATOM 1538 N N . ASP A 1 193 ? -11.009 15.605 11.000 1.00 95.25 193 ASP A N 1
ATOM 1539 C CA . ASP A 1 193 ? -11.314 16.654 11.974 1.00 95.25 193 ASP A CA 1
ATOM 1540 C C . ASP A 1 193 ? -12.680 16.489 12.663 1.00 95.25 193 ASP A C 1
ATOM 1542 O O . ASP A 1 193 ? -13.078 17.333 13.467 1.00 95.25 193 ASP A O 1
ATOM 1546 N N . SER A 1 194 ? -13.420 15.414 12.365 1.00 96.38 194 SER A N 1
ATOM 1547 C CA . SER A 1 194 ? -14.765 15.222 12.904 1.00 96.38 194 SER A CA 1
ATOM 1548 C C . SER A 1 194 ? -14.764 15.153 14.439 1.00 96.38 194 SER A C 1
ATOM 1550 O O . SER A 1 194 ? -14.060 14.324 15.014 1.00 96.38 194 SER A O 1
ATOM 1552 N N . PRO A 1 195 ? -15.630 15.897 15.152 1.00 96.12 195 PRO A N 1
ATOM 1553 C CA . PRO A 1 195 ? -15.758 15.748 16.605 1.00 96.12 195 PRO A CA 1
ATOM 1554 C C . PRO A 1 195 ? -16.347 14.384 17.011 1.00 96.12 195 PRO A C 1
ATOM 1556 O O . PRO A 1 195 ? -16.325 14.016 18.184 1.00 96.12 195 PRO A O 1
ATOM 1559 N N . LYS A 1 196 ? -16.874 13.615 16.046 1.00 97.69 196 LYS A N 1
ATOM 1560 C CA . LYS A 1 196 ? -17.479 12.297 16.271 1.00 97.69 196 LYS A CA 1
ATOM 1561 C C . LYS A 1 196 ? -16.462 11.203 16.601 1.00 97.69 196 LYS A C 1
ATOM 1563 O O . LYS A 1 196 ? -16.880 10.123 16.992 1.00 97.69 196 LYS A O 1
ATOM 1568 N N . TRP A 1 197 ? -15.153 11.460 16.516 1.00 97.81 197 TRP A N 1
ATOM 1569 C CA . TRP A 1 197 ? -14.121 10.483 16.903 1.00 97.81 197 TRP A CA 1
ATOM 1570 C C . TRP A 1 197 ? -14.208 10.017 18.368 1.00 97.81 197 TRP A C 1
ATOM 1572 O O . TRP A 1 197 ? -13.690 8.950 18.691 1.00 97.81 197 TRP A O 1
ATOM 1582 N N . ASN A 1 198 ? -14.918 10.756 19.229 1.00 94.88 198 ASN A N 1
ATOM 1583 C CA . ASN A 1 198 ? -15.211 10.354 20.609 1.00 94.88 198 ASN A CA 1
ATOM 1584 C C . ASN A 1 198 ? -16.307 9.270 20.719 1.00 94.88 198 ASN A C 1
ATOM 1586 O O . ASN A 1 198 ? -16.399 8.585 21.733 1.00 94.88 198 ASN A O 1
ATOM 1590 N N . ASP A 1 199 ? -17.124 9.062 19.684 1.00 97.38 199 ASP A N 1
ATOM 1591 C CA . ASP A 1 199 ? -18.134 7.998 19.632 1.00 97.38 199 ASP A CA 1
ATOM 1592 C C . ASP A 1 199 ? -17.481 6.670 19.208 1.00 97.38 199 ASP A C 1
ATOM 1594 O O . ASP A 1 199 ? -16.742 6.616 18.222 1.00 97.38 199 ASP A O 1
ATOM 1598 N N . SER A 1 200 ? -17.699 5.595 19.975 1.00 96.50 200 SER A N 1
ATOM 1599 C CA . SER A 1 200 ? -17.148 4.260 19.678 1.00 96.50 200 SER A CA 1
ATOM 1600 C C . SER A 1 200 ? -17.648 3.725 18.346 1.00 96.50 200 SER A C 1
ATOM 1602 O O . SER A 1 200 ? -16.862 3.177 17.580 1.00 96.50 200 SER A O 1
ATOM 1604 N N . ALA A 1 201 ? -18.939 3.888 18.050 1.00 96.75 201 ALA A N 1
ATOM 1605 C CA . ALA A 1 201 ? -19.534 3.349 16.832 1.00 96.75 201 ALA A CA 1
ATOM 1606 C C . ALA A 1 201 ? -18.971 4.058 15.593 1.00 96.75 201 ALA A C 1
ATOM 1608 O O . ALA A 1 201 ? -18.606 3.412 14.607 1.00 96.75 201 ALA A O 1
ATOM 1609 N N . PHE A 1 202 ? -18.825 5.385 15.673 1.00 97.88 202 PHE A N 1
ATOM 1610 C CA . PHE A 1 202 ? -18.191 6.173 14.621 1.00 97.88 202 PHE A CA 1
ATOM 1611 C C . PHE A 1 202 ? -16.736 5.747 14.403 1.00 97.88 202 PHE A C 1
ATOM 1613 O O . PHE A 1 202 ? -16.356 5.449 13.270 1.00 97.88 202 PHE A O 1
ATOM 1620 N N . ALA A 1 203 ? -15.941 5.641 15.471 1.00 98.19 203 ALA A N 1
ATOM 1621 C CA . ALA A 1 203 ? -14.543 5.241 15.359 1.00 98.19 203 ALA A CA 1
ATOM 1622 C C . ALA A 1 203 ? -14.385 3.804 14.820 1.00 98.19 203 ALA A C 1
ATOM 1624 O O . ALA A 1 203 ? -13.595 3.592 13.904 1.00 98.19 203 ALA A O 1
ATOM 1625 N N . LEU A 1 204 ? -15.191 2.843 15.290 1.00 98.12 204 LEU A N 1
ATOM 1626 C CA . LEU A 1 204 ? -15.203 1.463 14.781 1.00 98.12 204 LEU A CA 1
ATOM 1627 C C . LEU A 1 204 ? -15.510 1.408 13.281 1.00 98.12 204 LEU A C 1
ATOM 1629 O O . LEU A 1 204 ? -14.817 0.723 12.534 1.00 98.12 204 LEU A O 1
ATOM 1633 N N . SER A 1 205 ? -16.498 2.174 12.806 1.00 97.19 205 SER A N 1
ATOM 1634 C CA . SER A 1 205 ? -16.810 2.231 11.369 1.00 97.19 205 SER A CA 1
ATOM 1635 C C . SER A 1 205 ? -15.657 2.794 10.520 1.00 97.19 205 SER A C 1
ATOM 1637 O O . SER A 1 205 ? -15.534 2.455 9.344 1.00 97.19 205 SER A O 1
ATOM 1639 N N . GLY A 1 206 ? -14.783 3.616 11.115 1.00 97.81 206 GLY A N 1
ATOM 1640 C CA . GLY A 1 206 ? -13.606 4.187 10.457 1.00 97.81 206 GLY A CA 1
ATOM 1641 C C . GLY A 1 206 ? -12.490 3.176 10.182 1.00 97.81 206 GLY A C 1
ATOM 1642 O O . GLY A 1 206 ? -11.702 3.388 9.260 1.00 97.81 206 GLY A O 1
ATOM 1643 N N . LEU A 1 207 ? -12.447 2.052 10.907 1.00 98.06 207 LEU A N 1
ATOM 1644 C CA . LEU A 1 207 ? -11.430 1.005 10.729 1.00 98.06 207 LEU A CA 1
ATOM 1645 C C . LEU A 1 207 ? -11.467 0.376 9.330 1.00 98.06 207 LEU A C 1
ATOM 1647 O O . LEU A 1 207 ? -10.431 -0.000 8.788 1.00 98.06 207 LEU A O 1
ATOM 1651 N N . ALA A 1 208 ? -12.652 0.301 8.722 1.00 96.75 208 ALA A N 1
ATOM 1652 C CA . ALA A 1 208 ? -12.852 -0.237 7.378 1.00 96.75 208 ALA A CA 1
ATOM 1653 C C . ALA A 1 208 ? -12.676 0.807 6.260 1.00 96.75 208 ALA A C 1
ATOM 1655 O O . ALA A 1 208 ? -12.865 0.477 5.088 1.00 96.75 208 ALA A O 1
ATOM 1656 N N . SER A 1 209 ? -12.345 2.060 6.592 1.00 96.50 209 SER A N 1
ATOM 1657 C CA . SER A 1 209 ? -12.266 3.141 5.607 1.00 96.50 209 SER A CA 1
ATOM 1658 C C . SER A 1 209 ? -11.249 2.835 4.502 1.00 96.50 209 SER A C 1
ATOM 1660 O O . SER A 1 209 ? -10.151 2.361 4.792 1.00 96.50 209 SER A O 1
ATOM 1662 N N . PRO A 1 210 ? -11.528 3.158 3.228 1.00 94.06 210 PRO A N 1
ATOM 1663 C CA . PRO A 1 210 ? -10.545 3.015 2.155 1.00 94.06 210 PRO A CA 1
ATOM 1664 C C . PRO A 1 210 ? -9.404 4.045 2.245 1.00 94.06 210 PRO A C 1
ATOM 1666 O O . PRO A 1 210 ? -8.346 3.836 1.647 1.00 94.06 210 PRO A O 1
ATOM 1669 N N . ASN A 1 211 ? -9.567 5.131 3.013 1.00 95.50 211 ASN A N 1
ATOM 1670 C CA . ASN A 1 211 ? -8.519 6.127 3.248 1.00 95.50 211 ASN A CA 1
ATOM 1671 C C . ASN A 1 211 ? -7.622 5.710 4.431 1.00 95.50 211 ASN A C 1
ATOM 1673 O O . ASN A 1 211 ? -8.112 5.444 5.527 1.00 95.50 211 ASN A O 1
ATOM 1677 N N . HIS A 1 212 ? -6.305 5.671 4.211 1.00 94.62 212 HIS A N 1
ATOM 1678 C CA . HIS A 1 212 ? -5.336 5.200 5.204 1.00 94.62 212 HIS A CA 1
ATOM 1679 C C . HIS A 1 212 ? -5.256 6.066 6.461 1.00 94.62 212 HIS A C 1
ATOM 1681 O O . HIS A 1 212 ? -5.219 5.501 7.549 1.00 94.62 212 HIS A O 1
ATOM 1687 N N . LEU A 1 213 ? -5.320 7.394 6.344 1.00 96.25 213 LEU A N 1
ATOM 1688 C CA . LEU A 1 213 ? -5.301 8.271 7.516 1.00 96.25 213 LEU A CA 1
ATOM 1689 C C . LEU A 1 213 ? -6.598 8.195 8.318 1.00 96.25 213 LEU A C 1
ATOM 1691 O O . LEU A 1 213 ? -6.572 8.318 9.536 1.00 96.25 213 LEU A O 1
ATOM 1695 N N . VAL A 1 214 ? -7.741 7.960 7.666 1.00 97.50 214 VAL A N 1
ATOM 1696 C CA . VAL A 1 214 ? -8.999 7.715 8.390 1.00 97.50 214 VAL A CA 1
ATOM 1697 C C . VAL A 1 214 ? -8.898 6.432 9.213 1.00 97.50 214 VAL A C 1
ATOM 1699 O O . VAL A 1 214 ? -9.312 6.427 10.371 1.00 97.50 214 VAL A O 1
ATOM 1702 N N . ARG A 1 215 ? -8.325 5.361 8.645 1.00 96.62 215 ARG A N 1
ATOM 1703 C CA . ARG A 1 215 ? -8.094 4.113 9.389 1.00 96.62 215 ARG A CA 1
ATOM 1704 C C . ARG A 1 215 ? -7.132 4.321 10.548 1.00 96.62 215 ARG A C 1
ATOM 1706 O O . ARG A 1 215 ? -7.418 3.878 11.651 1.00 96.62 215 ARG A O 1
ATOM 1713 N N . GLU A 1 216 ? -6.019 5.008 10.312 1.00 96.50 216 GLU A N 1
ATOM 1714 C CA . GLU A 1 216 ? -5.045 5.320 11.358 1.00 96.50 216 GLU A CA 1
ATOM 1715 C C . GLU A 1 216 ? -5.681 6.143 12.482 1.00 96.50 216 GLU A C 1
ATOM 1717 O O . GLU A 1 216 ? -5.589 5.765 13.648 1.00 96.50 216 GLU A O 1
ATOM 1722 N N . LYS A 1 217 ? -6.444 7.185 12.138 1.00 97.62 217 LYS A N 1
ATOM 1723 C CA . LYS A 1 217 ? -7.174 7.994 13.114 1.00 97.62 217 LYS A CA 1
ATOM 1724 C C . LYS A 1 217 ? -8.184 7.172 13.913 1.00 97.62 217 LYS A C 1
ATOM 1726 O O . LYS A 1 217 ? -8.324 7.390 15.117 1.00 97.62 217 LYS A O 1
ATOM 1731 N N . ALA A 1 218 ? -8.888 6.243 13.268 1.00 98.31 218 ALA A N 1
ATOM 1732 C CA . ALA A 1 218 ? -9.802 5.320 13.934 1.00 98.31 218 ALA A CA 1
ATOM 1733 C C . ALA A 1 218 ? -9.061 4.411 14.925 1.00 98.31 218 ALA A C 1
ATOM 1735 O O . ALA A 1 218 ? -9.482 4.309 16.077 1.00 98.31 218 ALA A O 1
ATOM 1736 N N . ILE A 1 219 ? -7.936 3.822 14.503 1.00 97.75 219 ILE A N 1
ATOM 1737 C CA . ILE A 1 219 ? -7.065 2.992 15.345 1.00 97.75 219 ILE A CA 1
ATOM 1738 C C . ILE A 1 219 ? -6.596 3.785 16.569 1.00 97.75 219 ILE A C 1
ATOM 1740 O O . ILE A 1 219 ? -6.782 3.329 17.691 1.00 97.75 219 ILE A O 1
ATOM 1744 N N . GLU A 1 220 ? -6.049 4.986 16.376 1.00 96.81 220 GLU A N 1
ATOM 1745 C CA . GLU A 1 220 ? -5.579 5.850 17.466 1.00 96.81 220 GLU A CA 1
ATOM 1746 C C . GLU A 1 220 ? -6.707 6.265 18.415 1.00 96.81 220 GLU A C 1
ATOM 1748 O O . GLU A 1 220 ? -6.551 6.206 19.632 1.00 96.81 220 GLU A O 1
ATOM 1753 N N . SER A 1 221 ? -7.861 6.663 17.870 1.00 97.31 221 SER A N 1
ATOM 1754 C CA . SER A 1 221 ? -9.000 7.129 18.673 1.00 97.31 221 SER A CA 1
ATOM 1755 C C . SER A 1 221 ? -9.649 6.006 19.480 1.00 97.31 221 SER A C 1
ATOM 1757 O O . SER A 1 221 ? -10.270 6.276 20.505 1.00 97.31 221 SER A O 1
ATOM 1759 N N . LEU A 1 222 ? -9.560 4.756 19.018 1.00 97.44 222 LEU A N 1
ATOM 1760 C CA . LEU A 1 222 ? -9.993 3.582 19.777 1.00 97.44 222 LEU A CA 1
ATOM 1761 C C . LEU A 1 222 ? -8.927 3.186 20.798 1.00 97.44 222 LEU A C 1
ATOM 1763 O O . LEU A 1 222 ? -9.269 2.970 21.955 1.00 97.44 222 LEU A O 1
ATOM 1767 N N . ALA A 1 223 ? -7.651 3.177 20.407 1.00 94.88 223 ALA A N 1
ATOM 1768 C CA . ALA A 1 223 ? -6.549 2.826 21.295 1.00 94.88 223 ALA A CA 1
ATOM 1769 C C . ALA A 1 223 ? -6.457 3.757 22.518 1.00 94.88 223 ALA A C 1
ATOM 1771 O O . ALA A 1 223 ? -6.275 3.296 23.639 1.00 94.88 223 ALA A O 1
ATOM 1772 N N . ALA A 1 224 ? -6.676 5.060 22.318 1.00 94.56 224 ALA A N 1
ATOM 1773 C CA . ALA A 1 224 ? -6.640 6.073 23.375 1.00 94.56 224 ALA A CA 1
ATOM 1774 C C . ALA A 1 224 ? -7.739 5.931 24.444 1.00 94.56 224 ALA A C 1
ATOM 1776 O O . ALA A 1 224 ? -7.700 6.640 25.448 1.00 94.56 224 ALA A O 1
ATOM 1777 N N . ARG A 1 225 ? -8.730 5.060 24.226 1.00 93.44 225 ARG A N 1
ATOM 1778 C CA . ARG A 1 225 ? -9.774 4.763 25.215 1.00 93.44 225 ARG A CA 1
ATOM 1779 C C . ARG A 1 225 ? -9.193 3.877 26.314 1.00 93.44 225 ARG A C 1
ATOM 1781 O O . ARG A 1 225 ? -9.304 4.202 27.487 1.00 93.44 225 ARG A O 1
ATOM 1788 N N . GLY A 1 226 ? -8.400 2.886 25.915 1.00 92.12 226 GLY A N 1
ATOM 1789 C CA . GLY A 1 226 ? -7.782 1.935 26.824 1.00 92.12 226 GLY A CA 1
ATOM 1790 C C . GLY A 1 226 ? -8.549 0.610 26.880 1.00 92.12 226 GLY A C 1
ATOM 1791 O O . GLY A 1 226 ? -9.368 0.320 26.001 1.00 92.12 226 GLY A O 1
ATOM 1792 N N . PRO A 1 227 ? -8.251 -0.246 27.872 1.00 92.81 227 PRO A N 1
ATOM 1793 C CA . PRO A 1 227 ? -8.682 -1.645 27.890 1.00 92.81 227 PRO A CA 1
ATOM 1794 C C . PRO A 1 227 ? -10.197 -1.878 27.781 1.00 92.81 227 PRO A C 1
ATOM 1796 O O . PRO A 1 227 ? -10.625 -2.949 27.356 1.00 92.81 227 PRO A O 1
ATOM 1799 N N . GLU A 1 228 ? -11.034 -0.902 28.129 1.00 92.44 228 GLU A N 1
ATOM 1800 C CA . GLU A 1 228 ? -12.490 -1.032 28.097 1.00 92.44 228 GLU A CA 1
ATOM 1801 C C . GLU A 1 228 ? -13.078 -1.185 26.686 1.00 92.44 228 GLU A C 1
ATOM 1803 O O . GLU A 1 228 ? -14.190 -1.694 26.543 1.00 92.44 228 GLU A O 1
ATOM 1808 N N . ILE A 1 229 ? -12.352 -0.789 25.631 1.00 96.25 229 ILE A N 1
ATOM 1809 C CA . ILE A 1 229 ? -12.813 -0.971 24.244 1.00 96.25 229 ILE A CA 1
ATOM 1810 C C . ILE A 1 229 ? -12.464 -2.358 23.675 1.00 96.25 229 ILE A C 1
ATOM 1812 O O . ILE A 1 229 ? -12.937 -2.712 22.592 1.00 96.25 229 ILE A O 1
ATOM 1816 N N . ALA A 1 230 ? -11.659 -3.159 24.386 1.00 95.62 230 ALA A N 1
ATOM 1817 C CA . ALA A 1 230 ? -11.100 -4.410 23.873 1.00 95.62 230 ALA A CA 1
ATOM 1818 C C . ALA A 1 230 ? -12.175 -5.417 23.433 1.00 95.62 230 ALA A C 1
ATOM 1820 O O . ALA A 1 230 ? -12.071 -5.995 22.351 1.00 95.62 230 ALA A O 1
ATOM 1821 N N . GLU A 1 231 ? -13.245 -5.590 24.218 1.00 96.06 231 GLU A N 1
ATOM 1822 C CA . GLU A 1 231 ? -14.334 -6.510 23.859 1.00 96.06 231 GLU A CA 1
ATOM 1823 C C . GLU A 1 231 ? -15.030 -6.077 22.558 1.00 96.06 231 GLU A C 1
ATOM 1825 O O . GLU A 1 231 ? -15.296 -6.902 21.681 1.00 96.06 231 GLU A O 1
ATOM 1830 N N . ALA A 1 232 ? -15.283 -4.774 22.398 1.00 97.25 232 ALA A N 1
ATOM 1831 C CA . ALA A 1 232 ? -15.925 -4.233 21.205 1.00 97.25 232 ALA A CA 1
ATOM 1832 C C . ALA A 1 232 ? -15.042 -4.394 19.959 1.00 97.25 232 ALA A C 1
ATOM 1834 O O . ALA A 1 232 ? -15.548 -4.755 18.897 1.00 97.25 232 ALA A O 1
ATOM 1835 N N . LEU A 1 233 ? -13.729 -4.175 20.089 1.00 97.75 233 LEU A N 1
ATOM 1836 C CA . LEU A 1 233 ? -12.764 -4.412 19.014 1.00 97.75 233 LEU A CA 1
ATOM 1837 C C . LEU A 1 233 ? -12.673 -5.894 18.641 1.00 97.75 233 LEU A C 1
ATOM 1839 O O . LEU A 1 233 ? -12.685 -6.214 17.457 1.00 97.75 233 LEU A O 1
ATOM 1843 N N . GLY A 1 234 ? -12.618 -6.795 19.626 1.00 97.19 234 GLY A N 1
ATOM 1844 C CA . GLY A 1 234 ? -12.579 -8.239 19.388 1.00 97.19 234 GLY A CA 1
ATOM 1845 C C . GLY A 1 234 ? -13.829 -8.734 18.661 1.00 97.19 234 GLY A C 1
ATOM 1846 O O . GLY A 1 234 ? -13.727 -9.463 17.675 1.00 97.19 234 GLY A O 1
ATOM 1847 N N . ARG A 1 235 ? -15.009 -8.263 19.085 1.00 97.94 235 ARG A N 1
ATOM 1848 C CA . ARG A 1 235 ? -16.277 -8.551 18.404 1.00 97.94 235 ARG A CA 1
ATOM 1849 C C . ARG A 1 235 ? -16.288 -8.000 16.980 1.00 97.94 235 ARG A C 1
ATOM 1851 O O . ARG A 1 235 ? -16.605 -8.731 16.048 1.00 97.94 235 ARG A O 1
ATOM 1858 N N . TYR A 1 236 ? -15.874 -6.745 16.797 1.00 98.12 236 TYR A N 1
ATOM 1859 C CA . TYR A 1 236 ? -15.776 -6.139 15.470 1.00 98.12 236 TYR A CA 1
ATOM 1860 C C . TYR A 1 236 ? -14.817 -6.921 14.564 1.00 98.12 236 TYR A C 1
ATOM 1862 O O . TYR A 1 236 ? -15.158 -7.193 13.422 1.00 98.12 236 TYR A O 1
ATOM 1870 N N . ALA A 1 237 ? -13.648 -7.338 15.058 1.00 97.31 237 ALA A N 1
ATOM 1871 C CA . ALA A 1 237 ? -12.694 -8.127 14.282 1.00 97.31 237 ALA A CA 1
ATOM 1872 C C . ALA A 1 237 ? -13.266 -9.481 13.830 1.00 97.31 237 ALA A C 1
ATOM 1874 O O . ALA A 1 237 ? -12.980 -9.918 12.718 1.00 97.31 237 ALA A O 1
ATOM 1875 N N . ALA A 1 238 ? -14.076 -10.129 14.673 1.00 96.75 238 ALA A N 1
ATOM 1876 C CA . ALA A 1 238 ? -14.690 -11.420 14.374 1.00 96.75 238 ALA A CA 1
ATOM 1877 C C . ALA A 1 238 ? -15.896 -11.325 13.421 1.00 96.75 238 ALA A C 1
ATOM 1879 O O . ALA A 1 238 ? -16.133 -12.247 12.644 1.00 96.75 238 ALA A O 1
ATOM 1880 N N . GLU A 1 239 ? -16.663 -10.234 13.491 1.00 96.75 239 GLU A N 1
ATOM 1881 C CA . GLU A 1 239 ? -17.945 -10.086 12.784 1.00 96.75 239 GLU A CA 1
ATOM 1882 C C . GLU A 1 239 ? -17.869 -9.175 11.545 1.00 96.75 239 GLU A C 1
ATOM 1884 O O . GLU A 1 239 ? -18.775 -9.192 10.714 1.00 96.75 239 GLU A O 1
ATOM 1889 N N . CYS A 1 240 ? -16.818 -8.360 11.400 1.00 95.31 240 CYS A N 1
ATOM 1890 C CA . CYS A 1 240 ? -16.702 -7.414 10.292 1.00 95.31 240 CYS A CA 1
ATOM 1891 C C . CYS A 1 240 ? -16.499 -8.133 8.952 1.00 95.31 240 CYS A C 1
ATOM 1893 O O . CYS A 1 240 ? -15.521 -8.850 8.749 1.00 95.31 240 CYS A O 1
ATOM 1895 N N . GLU A 1 241 ? -17.379 -7.856 7.988 1.00 94.69 241 GLU A N 1
ATOM 1896 C CA . GLU A 1 241 ? -17.267 -8.388 6.624 1.00 94.69 241 GLU A CA 1
ATOM 1897 C C . GLU A 1 241 ? -16.083 -7.796 5.843 1.00 94.69 241 GLU A C 1
ATOM 1899 O O . GLU A 1 241 ? -15.628 -8.385 4.864 1.00 94.69 241 GLU A O 1
ATOM 1904 N N . SER A 1 242 ? -15.584 -6.623 6.250 1.00 94.38 242 SER A N 1
ATOM 1905 C CA . SER A 1 242 ? -14.430 -5.978 5.625 1.00 94.38 242 SER A CA 1
ATOM 1906 C C . SER A 1 242 ? -13.135 -6.509 6.243 1.00 94.38 242 SER A C 1
ATOM 1908 O O . SER A 1 242 ? -12.849 -6.185 7.401 1.00 94.38 242 SER A O 1
ATOM 1910 N N . PRO A 1 243 ? -12.273 -7.217 5.482 1.00 93.94 243 PRO A N 1
ATOM 1911 C CA . PRO A 1 243 ? -10.979 -7.663 5.996 1.00 93.94 243 PRO A CA 1
ATOM 1912 C C . PRO A 1 243 ? -10.122 -6.498 6.497 1.00 93.94 243 PRO A C 1
ATOM 1914 O O . PRO A 1 243 ? -9.372 -6.636 7.459 1.00 93.94 243 PRO A O 1
ATOM 1917 N N . LEU A 1 244 ? -10.243 -5.333 5.851 1.00 94.44 244 LEU A N 1
ATOM 1918 C CA . LEU A 1 244 ? -9.522 -4.123 6.231 1.00 94.44 244 LEU A CA 1
ATOM 1919 C C . LEU A 1 244 ? -10.002 -3.584 7.585 1.00 94.44 244 LEU A C 1
ATOM 1921 O O . LEU A 1 244 ? -9.184 -3.170 8.402 1.00 94.44 244 LEU A O 1
ATOM 1925 N N . GLY A 1 245 ? -11.314 -3.648 7.836 1.00 97.38 245 GLY A N 1
ATOM 1926 C CA . GLY A 1 245 ? -11.898 -3.314 9.133 1.00 97.38 245 GLY A CA 1
ATOM 1927 C C . GLY A 1 245 ? -11.436 -4.267 10.230 1.00 97.38 245 GLY A C 1
ATOM 1928 O O . GLY A 1 245 ? -10.994 -3.811 11.284 1.00 97.38 245 GLY A O 1
ATOM 1929 N N . ALA A 1 246 ? -11.478 -5.576 9.969 1.00 97.62 246 ALA A N 1
ATOM 1930 C CA . ALA A 1 246 ? -11.006 -6.583 10.914 1.00 97.62 246 ALA A CA 1
ATOM 1931 C C . ALA A 1 246 ? -9.520 -6.392 11.264 1.00 97.62 246 ALA A C 1
ATOM 1933 O O . ALA A 1 246 ? -9.157 -6.368 12.439 1.00 97.62 246 ALA A O 1
ATOM 1934 N N . ALA A 1 247 ? -8.669 -6.157 10.259 1.00 96.94 247 ALA A N 1
ATOM 1935 C CA . ALA A 1 247 ? -7.256 -5.851 10.471 1.00 96.94 247 ALA A CA 1
ATOM 1936 C C . ALA A 1 247 ? -7.057 -4.564 11.282 1.00 96.94 247 ALA A C 1
ATOM 1938 O O . ALA A 1 247 ? -6.255 -4.541 12.213 1.00 96.94 247 ALA A O 1
ATOM 193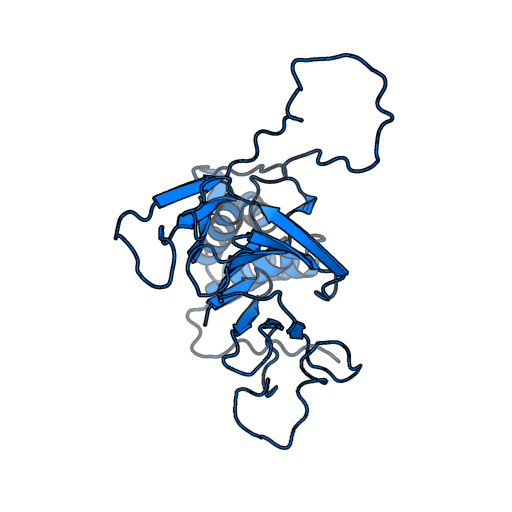9 N N . GLY A 1 248 ? -7.822 -3.508 10.986 1.00 97.38 248 GLY A N 1
ATOM 1940 C CA . GLY A 1 248 ? -7.804 -2.272 11.767 1.00 97.38 248 GLY A CA 1
ATOM 1941 C C . GLY A 1 248 ? -8.154 -2.498 13.241 1.00 97.38 248 GLY A C 1
ATOM 1942 O O . GLY A 1 248 ? -7.497 -1.937 14.115 1.00 97.38 248 GLY A O 1
ATOM 1943 N N . ALA A 1 249 ? -9.136 -3.353 13.536 1.00 97.88 249 ALA A N 1
ATOM 1944 C CA . ALA A 1 249 ? -9.496 -3.683 14.914 1.00 97.88 249 ALA A CA 1
ATOM 1945 C C . ALA A 1 249 ? -8.389 -4.457 15.640 1.00 97.88 249 ALA A C 1
ATOM 1947 O O . ALA A 1 249 ? -8.098 -4.153 16.796 1.00 97.88 249 ALA A O 1
ATOM 1948 N N . ILE A 1 250 ? -7.726 -5.395 14.957 1.00 96.50 250 ILE A N 1
ATOM 1949 C CA . ILE A 1 250 ? -6.561 -6.112 15.498 1.00 96.50 250 ILE A CA 1
ATOM 1950 C C . ILE A 1 250 ? -5.419 -5.130 15.792 1.00 96.50 250 ILE A C 1
ATOM 1952 O O . ILE A 1 250 ? -4.852 -5.165 16.880 1.00 96.50 250 ILE A O 1
ATOM 1956 N N . TRP A 1 251 ? -5.119 -4.203 14.878 1.00 95.69 251 TRP A N 1
ATOM 1957 C CA . TRP A 1 251 ? -4.105 -3.172 15.119 1.00 95.69 251 TRP A CA 1
ATOM 1958 C C . TRP A 1 251 ? -4.458 -2.243 16.280 1.00 95.69 251 TRP A C 1
ATOM 1960 O O . TRP A 1 251 ? -3.566 -1.843 17.025 1.00 95.69 251 TRP A O 1
ATOM 1970 N N . ALA A 1 252 ? -5.735 -1.903 16.456 1.00 96.00 252 ALA A N 1
ATOM 1971 C CA . ALA A 1 252 ? -6.182 -1.135 17.612 1.00 96.00 252 ALA A CA 1
ATOM 1972 C C . ALA A 1 252 ? -6.002 -1.924 18.917 1.00 96.00 252 ALA A C 1
ATOM 1974 O O . ALA A 1 252 ? -5.484 -1.359 19.873 1.00 96.00 252 ALA A O 1
ATOM 1975 N N . LEU A 1 253 ? -6.337 -3.223 18.936 1.00 95.25 253 LEU A N 1
ATOM 1976 C CA . LEU A 1 253 ? -6.104 -4.108 20.085 1.00 95.25 253 LEU A CA 1
ATOM 1977 C C . LEU A 1 253 ? -4.622 -4.166 20.465 1.00 95.25 253 LEU A C 1
ATOM 1979 O O . LEU A 1 253 ? -4.298 -3.956 21.625 1.00 95.25 253 LEU A O 1
ATOM 1983 N N . VAL A 1 254 ? -3.728 -4.356 19.485 1.00 92.25 254 VAL A N 1
ATOM 1984 C CA . VAL A 1 254 ? -2.263 -4.355 19.693 1.00 92.25 254 VAL A CA 1
ATOM 1985 C C . VAL A 1 254 ? -1.777 -3.059 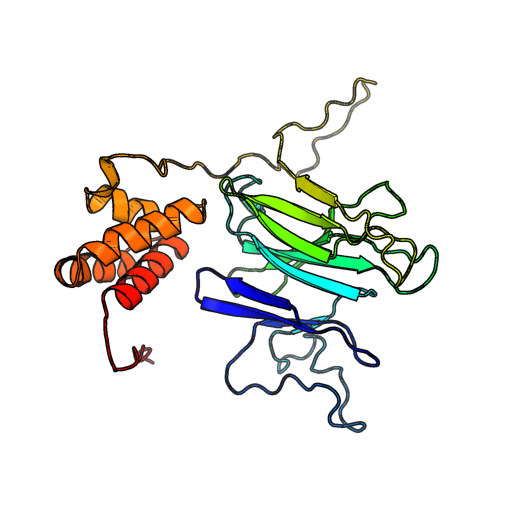20.356 1.00 92.25 254 VAL A C 1
ATOM 1987 O O . VAL A 1 254 ? -0.781 -3.074 21.069 1.00 92.25 254 VAL A O 1
ATOM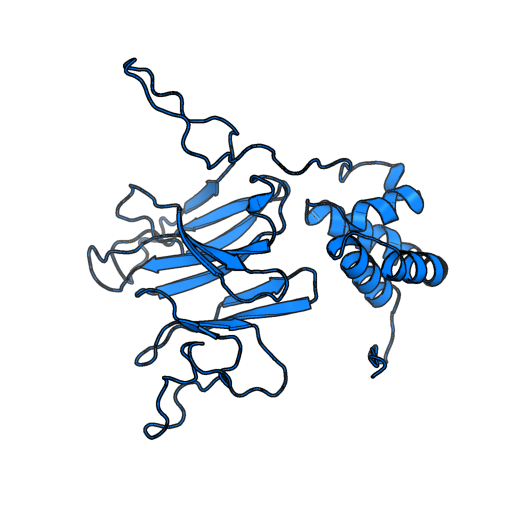 1990 N N . ARG A 1 255 ? -2.459 -1.931 20.119 1.00 91.81 255 ARG A N 1
ATOM 1991 C CA . ARG A 1 255 ? -2.096 -0.610 20.655 1.00 91.81 255 ARG A CA 1
ATOM 1992 C C . ARG A 1 255 ? -2.780 -0.250 21.976 1.00 91.81 255 ARG A C 1
ATOM 1994 O O . ARG A 1 255 ? -2.428 0.779 22.544 1.00 91.81 255 ARG A O 1
ATOM 2001 N N . LEU A 1 256 ? -3.739 -1.044 22.463 1.00 89.38 256 LEU A N 1
ATOM 2002 C CA . LEU A 1 256 ? -4.271 -0.879 23.828 1.00 89.38 256 LEU A CA 1
ATOM 2003 C C . LEU A 1 256 ? -3.225 -1.200 24.892 1.00 89.38 256 LEU A C 1
ATOM 2005 O O . LEU A 1 256 ? -3.350 -0.805 26.050 1.00 89.38 256 LEU A O 1
ATOM 2009 N N . ASP A 1 257 ? -2.213 -1.937 24.469 1.00 68.94 257 ASP A N 1
ATOM 2010 C CA . ASP A 1 257 ? -1.259 -2.588 25.314 1.00 68.94 257 ASP A CA 1
ATOM 2011 C C . ASP A 1 257 ? 0.032 -1.776 25.423 1.00 68.94 257 ASP A C 1
ATOM 2013 O O . ASP A 1 257 ? 0.838 -1.708 24.499 1.00 68.94 257 ASP A O 1
ATOM 2017 N N . ASP A 1 258 ? 0.298 -1.291 26.633 1.00 56.66 258 ASP A N 1
ATOM 2018 C CA . ASP A 1 258 ? 1.654 -1.112 27.167 1.00 56.66 258 ASP A CA 1
ATOM 2019 C C . ASP A 1 258 ? 2.268 -2.503 27.509 1.00 56.66 258 ASP A C 1
ATOM 2021 O O . ASP A 1 258 ? 2.968 -2.665 28.510 1.00 56.66 258 ASP A O 1
ATOM 2025 N N . LEU A 1 259 ? 1.937 -3.574 26.759 1.00 47.38 259 LEU A N 1
ATOM 2026 C CA . LEU A 1 259 ? 2.246 -4.952 27.170 1.00 47.38 259 LEU A CA 1
ATOM 2027 C C . LEU A 1 259 ? 3.744 -5.261 27.043 1.00 47.38 259 LEU A C 1
ATOM 2029 O O . LEU A 1 259 ? 4.280 -5.281 25.934 1.00 47.38 259 LEU A O 1
ATOM 2033 N N . PRO A 1 260 ? 4.401 -5.696 28.134 1.00 40.06 260 PRO A N 1
ATOM 2034 C CA . PRO A 1 260 ? 5.743 -6.276 28.096 1.00 40.06 260 PRO A CA 1
ATOM 2035 C C . PRO A 1 260 ? 5.800 -7.681 27.467 1.00 40.06 260 PRO A C 1
ATOM 2037 O O . PRO A 1 260 ? 6.828 -8.351 27.553 1.00 40.06 260 PRO A O 1
ATOM 2040 N N . SER A 1 261 ? 4.716 -8.184 26.878 1.00 46.03 261 SER A N 1
ATOM 2041 C CA . SER A 1 261 ? 4.614 -9.576 26.441 1.00 46.03 261 SER A CA 1
ATOM 2042 C C . SER A 1 261 ? 3.808 -9.689 25.155 1.00 46.03 261 SER A C 1
ATOM 2044 O O . SER A 1 261 ? 2.594 -9.510 25.160 1.00 46.03 261 SER A O 1
ATOM 2046 N N . LEU A 1 262 ? 4.540 -10.000 24.082 1.00 42.78 262 LEU A N 1
ATOM 2047 C CA . LEU A 1 262 ? 4.101 -10.513 22.787 1.00 42.78 262 LEU A CA 1
ATOM 2048 C C . LEU A 1 262 ? 2.655 -11.043 22.759 1.00 42.78 262 LEU A C 1
ATOM 2050 O O . LEU A 1 262 ? 2.341 -12.052 23.395 1.00 42.78 262 LEU A O 1
ATOM 2054 N N . MET A 1 263 ? 1.826 -10.452 21.895 1.00 40.06 263 MET A N 1
ATOM 2055 C CA . MET A 1 263 ? 0.668 -11.141 21.329 1.00 40.06 263 MET A CA 1
ATOM 2056 C C . MET A 1 263 ? 1.134 -12.435 20.647 1.00 40.06 263 MET A C 1
ATOM 2058 O O . MET A 1 263 ? 1.697 -12.415 19.554 1.00 40.06 263 MET A O 1
ATOM 2062 N N . HIS A 1 264 ? 0.862 -13.575 21.276 1.00 37.53 264 HIS A N 1
ATOM 2063 C CA . HIS A 1 264 ? 0.785 -14.853 20.584 1.00 37.53 264 HIS A CA 1
ATOM 2064 C C . HIS A 1 264 ? -0.632 -15.002 20.024 1.00 37.53 264 HIS A C 1
ATOM 2066 O O . HIS A 1 264 ? -1.550 -15.407 20.734 1.00 37.53 264 HIS A O 1
ATOM 2072 N N . LEU A 1 265 ? -0.813 -14.692 18.740 1.00 35.59 265 LEU A N 1
ATOM 2073 C CA . LEU A 1 265 ? -1.963 -15.184 17.983 1.00 35.59 265 LEU A CA 1
ATOM 2074 C C . LEU A 1 265 ? -1.721 -16.670 17.692 1.00 35.59 265 LEU A C 1
ATOM 2076 O O . LEU A 1 265 ? -1.099 -17.032 16.694 1.00 35.59 265 LEU A O 1
ATOM 2080 N N . THR A 1 266 ? -2.172 -17.550 18.584 1.00 35.25 266 THR A N 1
ATOM 2081 C CA . THR A 1 266 ? -2.291 -18.972 18.266 1.00 35.25 266 THR A CA 1
ATOM 2082 C C . THR A 1 266 ? -3.511 -19.158 17.368 1.00 35.25 266 THR A C 1
ATOM 2084 O O . THR A 1 266 ? -4.655 -19.100 17.811 1.00 35.25 266 THR A O 1
ATOM 2087 N N . GLY A 1 267 ? -3.269 -19.364 16.073 1.00 30.12 267 GLY A N 1
ATOM 2088 C CA . GLY A 1 267 ? -4.292 -19.882 15.171 1.00 30.12 267 GLY A CA 1
ATOM 2089 C C . GLY A 1 267 ? -4.718 -21.274 15.638 1.00 30.12 267 GLY A C 1
ATOM 2090 O O . GLY A 1 267 ? -3.872 -22.148 15.829 1.00 30.12 267 GLY A O 1
ATOM 2091 N N . ALA A 1 268 ? -6.018 -21.468 15.859 1.00 31.66 268 ALA A N 1
ATOM 2092 C CA . ALA A 1 268 ? -6.584 -22.802 15.998 1.00 31.66 268 ALA A CA 1
ATOM 2093 C C . ALA A 1 268 ? -6.434 -23.553 14.663 1.00 31.66 268 ALA A C 1
ATOM 2095 O O . ALA A 1 268 ? -6.629 -22.964 13.597 1.00 31.66 268 ALA A O 1
ATOM 2096 N N . ALA A 1 269 ? -6.018 -24.816 14.774 1.00 33.03 269 ALA A N 1
ATOM 2097 C CA . ALA A 1 269 ? -5.734 -25.752 13.687 1.00 33.03 269 ALA A CA 1
ATOM 2098 C C . ALA A 1 269 ? -6.950 -26.078 12.807 1.00 33.03 269 ALA A C 1
ATOM 2100 O O . ALA A 1 269 ? -8.084 -26.064 13.337 1.00 33.03 269 ALA A O 1
#

InterPro domains:
  IPR011042 Six-bladed beta-propeller, TolB-like [G3DSA:2.120.10.30] (1-165)

Foldseek 3Di:
DAWDADLLRWIWDWDDDPPAFTKIARDDPPDDLDDPDDPPDDCPLQCCPDPPRHQMHGDDDAPWAYWDQQLAQQFFPQSHRKIWIQGLAHADFLGDDRFTKIFHADPVGRTDDIDGDDDDPPSQFGWRDWDADQRRWIWTWGQGDRGPDRPPPIDIDTHGDPQDPPPPPDDDDDDDDDPDDRDDGFDAPDDLPDPCLLPLVVLLVQQLGSHPVSLVSSLVSLLVVADVCLVVLVVCLVPPPRPSSNSSSVSSNVSSDPDPDDDDPDDDD